Protein AF-A0A8J4FVH3-F1 (afdb_monomer_lite)

Sequence (229 aa):
MDFQQPTPGQIFADDVRNMVLDYCVDGVNAFLGCVGPALRRALTHAGASLEDERLLVEGSQRLYDKLVAKASSSLQLFEQLCNTMVFQAPAPSCIPKMEPVSLPEGRSDSFGSDFQSEEQLIAQIASMRNEISKVDQRCMSLHKELQHVDKVMATCGDTSSVRATAAIATSNKDAILAIAEAAEKLHVIMEKASRLRSSTQQDFESKVGTVKEAFRTVSNVSKAFEQIM

pLDDT: mean 80.53, std 12.99, range [42.72, 96.19]

Secondary structure (DSSP, 8-state):
----PPPHHHHHHHHHHHHHHHHHHHHHHHHHHHHHHHHHHHHHHTT--HHHHHHHHHHHHHHHHHHHHHHHHHHHHHHHHIIIIISPPP-TTSS---------SS------S----HHHHHHHHHHHHHHHHHHHHHHHHHHHHHHHHHHHHHHHH-THHHHHHHHHHHHHHHHHHHHHHHHHHHHHHHHHHHHHHHHHHHHHHHHHHHHHHHHHHHHHHHHHHHTT-

Structure (mmCIF, N/CA/C/O backbone):
data_AF-A0A8J4FVH3-F1
#
_entry.id   AF-A0A8J4FVH3-F1
#
loop_
_atom_site.group_PDB
_atom_site.id
_atom_site.type_symbol
_atom_site.label_atom_id
_atom_site.label_alt_id
_atom_site.label_comp_id
_atom_site.label_asym_id
_atom_site.label_entity_id
_atom_site.label_seq_id
_atom_site.pdbx_PDB_ins_code
_atom_site.Cartn_x
_atom_site.Cartn_y
_atom_site.Cartn_z
_atom_site.occupancy
_atom_site.B_iso_or_equiv
_atom_site.auth_seq_id
_atom_site.auth_comp_id
_atom_site.auth_asym_id
_atom_site.auth_atom_id
_atom_site.pdbx_PDB_model_num
ATOM 1 N N . MET A 1 1 ? -20.344 21.003 15.127 1.00 42.72 1 MET A N 1
ATOM 2 C CA . MET A 1 1 ? -20.270 19.682 14.476 1.00 42.72 1 MET A CA 1
ATOM 3 C C . MET A 1 1 ? -20.016 18.700 15.595 1.00 42.72 1 MET A C 1
ATOM 5 O O . MET A 1 1 ? -18.936 18.748 16.169 1.00 42.72 1 MET A O 1
ATOM 9 N N . ASP A 1 2 ? -21.029 17.935 15.990 1.00 43.59 2 ASP A N 1
ATOM 10 C CA . ASP A 1 2 ? -20.881 16.955 17.064 1.00 43.59 2 ASP A CA 1
ATOM 11 C C . ASP A 1 2 ? -20.102 15.755 16.526 1.00 43.59 2 ASP A C 1
ATOM 13 O O . ASP A 1 2 ? -20.537 15.086 15.589 1.00 43.59 2 ASP A O 1
ATOM 17 N N . PHE A 1 3 ? -18.912 15.520 17.078 1.00 52.34 3 PHE A N 1
ATOM 18 C CA . PHE A 1 3 ? -18.136 14.318 16.796 1.00 52.34 3 PHE A CA 1
ATOM 19 C C . PHE A 1 3 ? -18.790 13.155 17.538 1.00 52.34 3 PHE A C 1
ATOM 21 O O . PHE A 1 3 ? -18.550 12.939 18.725 1.00 52.34 3 PHE A O 1
ATOM 28 N N . GLN A 1 4 ? -19.655 12.427 16.840 1.00 66.38 4 GLN A N 1
ATOM 29 C CA . GLN A 1 4 ? -20.219 11.192 17.355 1.00 66.38 4 GLN A CA 1
ATOM 30 C C . GLN A 1 4 ? -19.090 10.159 17.444 1.00 66.38 4 GLN A C 1
ATOM 32 O O . GLN A 1 4 ? -18.489 9.804 16.430 1.00 66.38 4 GLN A O 1
ATOM 37 N N . GLN A 1 5 ? -18.749 9.736 18.665 1.00 77.38 5 GLN A N 1
ATOM 38 C CA . GLN A 1 5 ? -17.725 8.712 18.859 1.00 77.38 5 GLN A CA 1
ATOM 39 C C . GLN A 1 5 ? -18.172 7.404 18.188 1.00 77.38 5 GLN A C 1
ATOM 41 O O . GLN A 1 5 ? -19.337 7.019 18.340 1.00 77.38 5 GLN A O 1
ATOM 46 N N . PRO A 1 6 ? -17.275 6.727 17.449 1.00 81.62 6 PRO A N 1
ATOM 47 C CA . PRO A 1 6 ? -17.598 5.462 16.807 1.00 81.62 6 PRO A CA 1
ATOM 48 C C . PRO A 1 6 ? -17.954 4.416 17.866 1.00 81.62 6 PRO A C 1
ATOM 50 O O . PRO A 1 6 ? -17.352 4.359 18.941 1.00 81.62 6 PRO A O 1
ATOM 53 N N . THR A 1 7 ? -18.958 3.593 17.573 1.00 86.25 7 THR A N 1
ATOM 54 C CA . THR A 1 7 ? -19.356 2.516 18.490 1.00 86.25 7 THR A CA 1
ATOM 55 C C . THR A 1 7 ? -18.302 1.399 18.497 1.00 86.25 7 THR A C 1
ATOM 57 O O . THR A 1 7 ? -17.603 1.224 17.498 1.00 86.25 7 THR A O 1
ATOM 60 N N . PRO A 1 8 ? -18.189 0.588 19.568 1.00 86.94 8 PRO A N 1
ATOM 61 C CA . PRO A 1 8 ? -17.257 -0.543 19.587 1.00 86.94 8 PRO A CA 1
ATOM 62 C C . PRO A 1 8 ? -17.454 -1.517 18.415 1.00 86.94 8 PRO A C 1
ATOM 64 O O . PRO A 1 8 ? -16.478 -2.012 17.856 1.00 86.94 8 PRO A O 1
ATOM 67 N N . GLY A 1 9 ? -18.709 -1.746 18.006 1.00 89.12 9 GLY A N 1
ATOM 68 C CA . GLY A 1 9 ? -19.030 -2.578 16.845 1.00 89.12 9 GLY A CA 1
ATOM 69 C C . GLY A 1 9 ? -18.529 -1.987 15.529 1.00 89.12 9 GLY A C 1
ATOM 70 O O . GLY A 1 9 ? -18.042 -2.732 14.682 1.00 89.12 9 GLY A O 1
ATOM 71 N N . GLN A 1 10 ? -18.568 -0.661 15.394 1.00 89.69 10 GLN A N 1
ATOM 72 C CA . GLN A 1 10 ? -18.055 0.045 14.225 1.00 89.69 10 GLN A CA 1
ATOM 73 C C . GLN A 1 10 ? -16.528 -0.034 14.147 1.00 89.69 10 GLN A C 1
ATOM 75 O O . GLN A 1 10 ? -16.005 -0.367 13.091 1.00 89.69 10 GLN A O 1
ATOM 80 N N . ILE A 1 11 ? -15.822 0.183 15.264 1.00 91.69 11 ILE A N 1
ATOM 81 C CA . ILE A 1 11 ? -14.353 0.065 15.318 1.00 91.69 11 ILE A CA 1
ATOM 82 C C . ILE A 1 11 ? -13.919 -1.347 14.902 1.00 91.69 11 ILE A C 1
ATOM 84 O O . ILE A 1 11 ? -13.084 -1.508 14.018 1.00 91.69 11 ILE A O 1
ATOM 88 N N . PHE A 1 12 ? -14.540 -2.377 15.481 1.00 93.62 12 PHE A N 1
ATOM 89 C CA . PHE A 1 12 ? -14.225 -3.764 15.143 1.00 93.62 12 PHE A CA 1
ATOM 90 C C . PHE A 1 12 ? -14.532 -4.103 13.676 1.00 93.62 12 PHE A C 1
ATOM 92 O O . PHE A 1 12 ? -13.739 -4.766 13.008 1.00 93.62 12 PHE A O 1
ATOM 99 N N . ALA A 1 13 ? -15.680 -3.658 13.159 1.00 94.19 13 ALA A N 1
ATOM 100 C CA . ALA A 1 13 ? -16.044 -3.892 11.768 1.00 94.19 13 ALA A CA 1
ATOM 101 C C . ALA A 1 1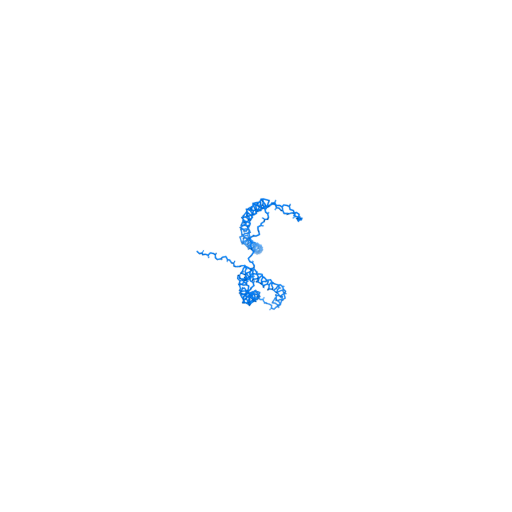3 ? -15.096 -3.178 10.792 1.00 94.19 13 ALA A C 1
ATOM 103 O O . ALA A 1 13 ? -14.738 -3.755 9.764 1.00 94.19 13 ALA A O 1
ATOM 104 N N . ASP A 1 14 ? -14.657 -1.963 11.128 1.00 93.31 14 ASP A N 1
ATOM 105 C CA . ASP A 1 14 ? -13.666 -1.213 10.362 1.00 93.31 14 ASP A CA 1
ATOM 106 C C . ASP A 1 14 ? -12.314 -1.945 10.329 1.00 93.31 14 ASP A C 1
ATOM 108 O O . ASP A 1 14 ? -11.736 -2.089 9.249 1.00 93.31 14 ASP A O 1
ATOM 112 N N . ASP A 1 15 ? -11.847 -2.480 11.463 1.00 95.06 15 ASP A N 1
ATOM 113 C CA . ASP A 1 15 ? -10.603 -3.259 11.543 1.00 95.06 15 ASP A CA 1
ATOM 114 C C . ASP A 1 15 ? -10.665 -4.522 10.672 1.00 95.06 15 ASP A C 1
ATOM 116 O O . ASP A 1 15 ? -9.764 -4.784 9.870 1.00 95.06 15 ASP A O 1
ATOM 120 N N . VAL A 1 16 ? -11.761 -5.285 10.769 1.00 95.75 16 VAL A N 1
ATOM 121 C CA . VAL A 1 16 ? -11.977 -6.482 9.940 1.00 95.75 16 VAL A CA 1
ATOM 122 C C . VAL A 1 16 ? -12.040 -6.111 8.461 1.00 95.75 16 VAL A C 1
ATOM 124 O O . VAL A 1 16 ? -11.435 -6.792 7.634 1.00 95.75 16 VAL A O 1
ATOM 127 N N . ARG A 1 17 ? -12.747 -5.031 8.110 1.00 94.69 17 ARG A N 1
ATOM 128 C CA . ARG A 1 17 ? -12.831 -4.552 6.727 1.00 94.69 17 ARG A CA 1
ATOM 129 C C . ARG A 1 17 ? -11.445 -4.223 6.186 1.00 94.69 17 ARG A C 1
ATOM 131 O O . ARG A 1 17 ? -11.108 -4.708 5.111 1.00 94.69 17 ARG A O 1
ATOM 138 N N . ASN A 1 18 ? -10.656 -3.438 6.916 1.00 94.25 18 ASN A N 1
ATOM 139 C CA . ASN A 1 18 ? -9.312 -3.043 6.493 1.00 94.25 18 ASN A CA 1
ATOM 140 C C . ASN A 1 18 ? -8.420 -4.275 6.291 1.00 94.25 18 ASN A C 1
ATOM 142 O O . ASN A 1 18 ? -7.848 -4.442 5.219 1.00 94.25 18 ASN A O 1
ATOM 146 N N . MET A 1 19 ? -8.425 -5.205 7.250 1.00 96.19 19 MET A N 1
ATOM 147 C CA . MET A 1 19 ? -7.667 -6.453 7.148 1.00 96.19 19 MET A CA 1
ATOM 148 C C . MET A 1 19 ? -8.077 -7.295 5.926 1.00 96.19 19 MET A C 1
ATOM 150 O O . MET A 1 19 ? -7.226 -7.845 5.231 1.00 96.19 19 MET A O 1
ATOM 154 N N . VAL A 1 20 ? -9.376 -7.406 5.629 1.00 96.19 20 VAL A N 1
ATOM 155 C CA . VAL A 1 20 ? -9.854 -8.148 4.447 1.00 96.19 20 VAL A CA 1
ATOM 156 C C . VAL A 1 20 ? -9.421 -7.472 3.146 1.00 96.19 20 VAL A C 1
ATOM 158 O O . VAL A 1 20 ? -9.075 -8.170 2.190 1.00 96.19 20 VAL A O 1
ATOM 161 N N . LEU A 1 21 ? -9.428 -6.139 3.089 1.00 94.31 21 LEU A N 1
ATOM 162 C CA . LEU A 1 21 ? -8.956 -5.401 1.917 1.00 94.31 21 LEU A CA 1
ATOM 163 C C . LEU A 1 21 ? -7.450 -5.591 1.703 1.00 94.31 21 LEU A C 1
ATOM 165 O O . LEU A 1 21 ? -7.044 -5.842 0.568 1.00 94.31 21 LEU A O 1
ATOM 169 N N . ASP A 1 22 ? -6.653 -5.587 2.771 1.00 95.31 22 ASP A N 1
ATOM 170 C CA . ASP A 1 22 ? -5.218 -5.882 2.699 1.00 95.31 22 ASP A CA 1
ATOM 171 C C . ASP A 1 22 ? -4.975 -7.296 2.147 1.00 95.31 22 ASP A C 1
ATOM 173 O O . ASP A 1 22 ? -4.220 -7.476 1.191 1.00 95.31 22 ASP A O 1
ATOM 177 N N . TYR A 1 23 ? -5.721 -8.297 2.629 1.00 95.62 23 TYR A N 1
ATOM 178 C CA . TYR A 1 23 ? -5.652 -9.653 2.074 1.00 95.62 23 TYR A CA 1
ATOM 179 C C . TYR A 1 23 ? -6.072 -9.735 0.598 1.00 95.62 23 TYR A C 1
ATOM 181 O O . TYR A 1 23 ? -5.556 -10.576 -0.143 1.00 95.62 23 TYR A O 1
ATOM 189 N N . CYS A 1 24 ? -6.994 -8.882 0.142 1.00 94.25 24 CYS A N 1
ATOM 190 C CA . CYS A 1 24 ? -7.351 -8.803 -1.276 1.00 94.25 24 CYS A CA 1
ATOM 191 C C . CYS A 1 24 ? -6.177 -8.279 -2.116 1.00 94.25 24 CYS A C 1
ATOM 193 O O . CYS A 1 24 ? -5.901 -8.838 -3.181 1.00 94.25 24 CYS A O 1
ATOM 195 N N . VAL A 1 25 ? -5.477 -7.245 -1.637 1.00 94.44 25 VAL A N 1
ATOM 196 C CA . VAL A 1 25 ? -4.262 -6.716 -2.280 1.00 94.44 25 VAL A CA 1
ATOM 197 C C . VAL A 1 25 ? -3.181 -7.796 -2.337 1.00 94.44 25 VAL A C 1
ATOM 199 O O . VAL A 1 25 ? -2.664 -8.097 -3.415 1.00 94.44 25 VAL A O 1
ATOM 202 N N . ASP A 1 26 ? -2.889 -8.434 -1.205 1.00 94.69 26 ASP A N 1
ATOM 203 C CA . ASP A 1 26 ? -1.867 -9.477 -1.103 1.00 94.69 26 ASP A CA 1
ATOM 204 C C . ASP A 1 26 ? -2.171 -10.672 -2.007 1.00 94.69 26 ASP A C 1
ATOM 206 O O . ASP A 1 26 ? -1.284 -11.174 -2.699 1.00 94.69 26 ASP A O 1
ATOM 210 N N . GLY A 1 27 ? -3.434 -11.100 -2.068 1.00 94.75 27 GLY A N 1
ATOM 211 C CA . GLY A 1 27 ? -3.869 -12.187 -2.940 1.00 94.75 27 GLY A CA 1
ATOM 212 C C . GLY A 1 27 ? -3.662 -11.877 -4.425 1.00 94.75 27 GLY A C 1
ATOM 213 O O . GLY A 1 27 ? -3.163 -12.724 -5.170 1.00 94.75 27 GLY A O 1
ATOM 214 N N . VAL A 1 28 ? -3.995 -10.658 -4.864 1.00 93.94 28 VAL A N 1
ATOM 215 C CA . VAL A 1 28 ? -3.779 -10.219 -6.255 1.00 93.94 28 VAL A CA 1
ATOM 216 C C . VAL A 1 28 ? -2.286 -10.102 -6.568 1.00 93.94 28 VAL A C 1
ATOM 218 O O . VAL A 1 28 ? -1.843 -10.566 -7.623 1.00 93.94 28 VAL A O 1
ATOM 221 N N . ASN A 1 29 ? -1.493 -9.560 -5.643 1.00 92.69 29 ASN A N 1
ATOM 222 C CA . ASN A 1 29 ? -0.041 -9.465 -5.784 1.00 92.69 29 ASN A CA 1
ATOM 223 C C . ASN A 1 29 ? 0.619 -10.846 -5.859 1.00 92.69 29 ASN A C 1
ATOM 225 O O . ASN A 1 29 ? 1.462 -11.077 -6.725 1.00 92.69 29 ASN A O 1
ATOM 229 N N . ALA A 1 30 ? 0.210 -11.787 -5.007 1.00 93.69 30 ALA A N 1
ATOM 230 C CA . ALA A 1 30 ? 0.697 -13.163 -5.031 1.00 93.69 30 ALA A CA 1
ATOM 231 C C . ALA A 1 30 ? 0.325 -13.863 -6.345 1.00 93.69 30 ALA A C 1
ATOM 233 O O . ALA A 1 30 ? 1.179 -14.481 -6.984 1.00 93.69 30 ALA A O 1
ATOM 234 N N . PHE A 1 31 ? -0.922 -13.704 -6.802 1.00 91.44 31 PHE A N 1
ATOM 235 C CA . PHE A 1 31 ? -1.373 -14.225 -8.091 1.00 91.44 31 PHE A CA 1
ATOM 236 C C . PHE A 1 31 ? -0.513 -13.697 -9.249 1.00 91.44 31 PHE A C 1
ATOM 238 O O . PHE A 1 31 ? -0.022 -14.480 -10.067 1.00 91.44 31 PHE A O 1
ATOM 245 N N . LEU A 1 32 ? -0.267 -12.386 -9.294 1.00 90.19 32 LEU A N 1
ATOM 246 C CA . LEU A 1 32 ? 0.622 -11.776 -10.282 1.00 90.19 32 LEU A CA 1
ATOM 247 C C . LEU A 1 32 ? 2.075 -12.232 -10.140 1.00 90.19 32 LEU A C 1
ATOM 249 O O . LEU A 1 32 ? 2.749 -12.421 -11.152 1.00 90.19 32 LEU A O 1
ATOM 253 N N . GLY A 1 33 ? 2.561 -12.435 -8.918 1.00 89.12 33 GLY A N 1
ATOM 254 C CA . GLY A 1 33 ? 3.893 -12.973 -8.655 1.00 89.12 33 GLY A CA 1
ATOM 255 C C . GLY A 1 33 ? 4.076 -14.372 -9.246 1.00 89.12 33 GLY A C 1
ATOM 256 O O . GLY A 1 33 ? 5.123 -14.666 -9.821 1.00 89.12 33 GLY A O 1
ATOM 257 N N . CYS A 1 34 ? 3.040 -15.212 -9.182 1.00 91.12 34 CYS A N 1
ATOM 258 C CA . CYS A 1 34 ? 3.063 -16.563 -9.740 1.00 91.12 34 CYS A CA 1
ATOM 259 C C . CYS A 1 34 ? 2.867 -16.588 -11.264 1.00 91.12 34 CYS A C 1
ATOM 261 O O . CYS A 1 34 ? 3.605 -17.267 -11.978 1.00 91.12 34 CYS A O 1
ATOM 263 N N . VAL A 1 35 ? 1.864 -15.869 -11.775 1.00 88.12 35 VAL A N 1
ATOM 264 C CA . VAL A 1 35 ? 1.445 -15.958 -13.185 1.00 88.12 35 VAL A CA 1
ATOM 265 C C . VAL A 1 35 ? 2.205 -14.976 -14.073 1.00 88.12 35 VAL A C 1
ATOM 267 O O . VAL A 1 35 ? 2.533 -15.294 -15.217 1.00 88.12 35 VAL A O 1
ATOM 270 N N . GLY A 1 36 ? 2.546 -13.799 -13.550 1.00 85.75 36 GLY A N 1
ATOM 271 C CA . GLY A 1 36 ? 3.189 -12.711 -14.285 1.00 85.75 36 GLY A CA 1
ATOM 272 C C . GLY A 1 36 ? 4.477 -13.110 -15.011 1.00 85.75 36 GLY A C 1
ATOM 273 O O . GLY A 1 36 ? 4.610 -12.761 -16.182 1.00 85.75 36 GLY A O 1
ATOM 274 N N . PRO A 1 37 ? 5.414 -13.865 -14.403 1.00 88.06 37 PRO A N 1
ATOM 275 C CA . PRO A 1 37 ? 6.630 -14.309 -15.091 1.00 88.06 37 PRO A CA 1
ATOM 276 C C . PRO A 1 37 ? 6.371 -15.305 -16.229 1.00 88.06 37 PRO A C 1
ATOM 278 O O . PRO A 1 37 ? 7.104 -15.329 -17.219 1.00 88.06 37 PRO A O 1
ATOM 281 N N . ALA A 1 38 ? 5.354 -16.162 -16.099 1.00 86.19 38 ALA A N 1
ATOM 282 C CA . ALA A 1 38 ? 4.961 -17.082 -17.164 1.00 86.19 38 ALA A CA 1
ATOM 283 C C . ALA A 1 38 ? 4.288 -16.324 -18.316 1.00 86.19 38 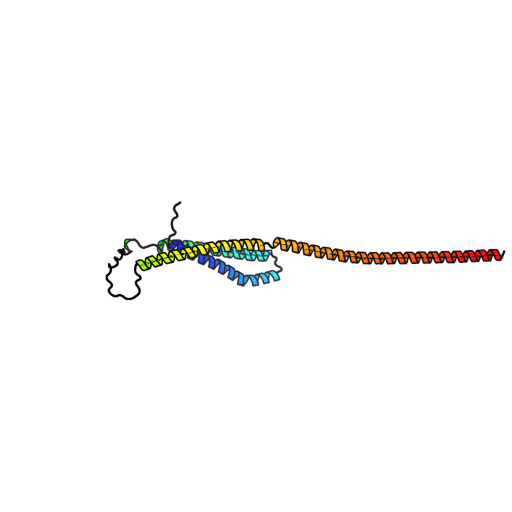ALA A C 1
ATOM 285 O O . ALA A 1 38 ? 4.646 -16.535 -19.475 1.00 86.19 38 ALA A O 1
ATOM 286 N N . LEU A 1 39 ? 3.388 -15.390 -17.991 1.00 82.75 39 LEU A N 1
ATOM 287 C CA . LEU A 1 39 ? 2.704 -14.567 -18.984 1.00 82.75 39 LEU A CA 1
ATOM 288 C C . LEU A 1 39 ? 3.682 -13.657 -19.733 1.00 82.75 39 LEU A C 1
ATOM 290 O O . LEU A 1 39 ? 3.657 -13.625 -20.956 1.00 82.75 39 LEU A O 1
ATOM 294 N N . ARG A 1 40 ? 4.601 -12.988 -19.022 1.00 83.50 40 ARG A N 1
ATOM 295 C CA . ARG A 1 40 ? 5.637 -12.148 -19.643 1.00 83.50 40 ARG A CA 1
ATOM 296 C C . ARG A 1 40 ? 6.512 -12.939 -20.605 1.00 83.50 40 ARG A C 1
ATOM 298 O O . ARG A 1 40 ? 6.707 -12.498 -21.727 1.00 83.50 40 ARG A O 1
ATOM 305 N N . ARG A 1 41 ? 6.960 -14.144 -20.227 1.00 83.81 41 ARG A N 1
ATOM 306 C CA . ARG A 1 41 ? 7.716 -15.016 -21.145 1.00 83.81 41 ARG A CA 1
ATOM 307 C C . ARG A 1 41 ? 6.913 -15.376 -22.394 1.00 83.81 41 ARG A C 1
ATOM 309 O O . ARG A 1 41 ? 7.450 -15.295 -23.493 1.00 83.81 41 ARG A O 1
ATOM 316 N N . ALA A 1 42 ? 5.642 -15.746 -22.240 1.00 82.75 42 ALA A N 1
ATOM 317 C CA . ALA A 1 42 ? 4.774 -16.057 -23.374 1.00 82.75 42 ALA A CA 1
ATOM 318 C C . ALA A 1 42 ? 4.586 -14.846 -24.305 1.00 82.75 42 ALA A C 1
ATOM 320 O O . ALA A 1 42 ? 4.682 -14.989 -25.521 1.00 82.75 42 ALA A O 1
ATOM 321 N N . LEU A 1 43 ? 4.398 -13.655 -23.733 1.00 81.56 43 LEU A N 1
ATOM 322 C CA . LEU A 1 43 ? 4.282 -12.396 -24.465 1.00 81.56 43 LEU A CA 1
ATOM 323 C C . LEU A 1 43 ? 5.577 -12.066 -25.222 1.00 81.56 43 LEU A C 1
ATOM 325 O O . LEU A 1 43 ? 5.536 -11.822 -26.425 1.00 81.56 43 LEU A O 1
ATOM 329 N N . THR A 1 44 ? 6.745 -12.157 -24.578 1.00 80.19 44 THR A N 1
ATOM 330 C CA . THR A 1 44 ? 8.036 -11.931 -25.250 1.00 80.19 44 THR A CA 1
ATOM 331 C C . THR A 1 44 ? 8.257 -12.911 -26.408 1.00 80.19 44 THR A C 1
ATOM 333 O O . THR A 1 44 ? 8.713 -12.505 -27.474 1.00 80.19 44 THR A O 1
ATOM 336 N N . HIS A 1 45 ? 7.891 -14.188 -26.244 1.00 80.00 45 HIS A N 1
ATOM 337 C CA . HIS A 1 45 ? 7.976 -15.185 -27.320 1.00 80.00 45 HIS A CA 1
ATOM 338 C C . HIS A 1 45 ? 6.993 -14.934 -28.472 1.00 80.00 45 HIS A C 1
ATOM 340 O O . HIS A 1 45 ? 7.278 -15.324 -29.601 1.00 80.00 45 HIS A O 1
ATOM 346 N N . ALA A 1 46 ? 5.870 -14.268 -28.207 1.00 79.00 46 ALA A N 1
ATOM 347 C CA . ALA A 1 46 ? 4.893 -13.870 -29.215 1.00 79.00 46 ALA A CA 1
ATOM 348 C C . ALA A 1 46 ? 5.245 -12.546 -29.927 1.00 79.00 46 ALA A C 1
ATOM 350 O O . ALA A 1 46 ? 4.498 -12.116 -30.803 1.00 79.00 46 ALA A O 1
ATOM 351 N N . GLY A 1 47 ? 6.362 -11.896 -29.571 1.00 76.12 47 GLY A N 1
ATOM 352 C CA . GLY A 1 47 ? 6.730 -10.581 -30.109 1.00 76.12 47 GLY A CA 1
ATOM 353 C C . GLY A 1 47 ? 5.870 -9.433 -29.568 1.00 76.12 47 GLY A C 1
ATOM 354 O O . GLY A 1 47 ? 5.733 -8.409 -30.234 1.00 76.12 47 GLY A O 1
ATOM 355 N N . ALA A 1 48 ? 5.276 -9.617 -28.387 1.00 70.38 48 ALA A N 1
ATOM 356 C CA . ALA A 1 48 ? 4.423 -8.639 -27.721 1.00 70.38 48 ALA A CA 1
ATOM 357 C C . ALA A 1 48 ? 5.169 -7.333 -27.400 1.00 70.38 48 ALA A C 1
ATOM 359 O O . ALA A 1 48 ? 6.368 -7.332 -27.105 1.00 70.38 48 ALA A O 1
ATOM 360 N N . SER A 1 49 ? 4.442 -6.218 -27.442 1.00 70.25 49 SER A N 1
ATOM 361 C CA . SER A 1 49 ? 4.983 -4.877 -27.203 1.00 70.25 49 SER A CA 1
ATOM 362 C C . SER A 1 49 ? 4.870 -4.467 -25.728 1.00 70.25 49 SER A C 1
ATOM 364 O O . SER A 1 49 ? 4.200 -5.123 -24.934 1.00 70.25 49 SER A O 1
ATOM 366 N N . LEU A 1 50 ? 5.467 -3.327 -25.359 1.00 69.06 50 LEU A N 1
ATOM 367 C CA . LEU A 1 50 ? 5.297 -2.703 -24.035 1.00 69.06 50 LEU A CA 1
ATOM 368 C C . LEU A 1 50 ? 3.821 -2.468 -23.650 1.00 69.06 50 LEU A C 1
ATOM 370 O O . LEU A 1 50 ? 3.501 -2.439 -22.463 1.00 69.06 50 LEU A O 1
ATOM 374 N N . GLU A 1 51 ? 2.913 -2.330 -24.623 1.00 71.25 51 GLU A N 1
ATOM 375 C CA . GLU A 1 51 ? 1.473 -2.188 -24.360 1.00 71.25 51 GLU A CA 1
ATOM 376 C C . GLU A 1 51 ? 0.854 -3.471 -23.775 1.00 71.25 51 GLU A C 1
ATOM 378 O O . GLU A 1 51 ? -0.055 -3.394 -22.950 1.00 71.25 51 GLU A O 1
ATOM 383 N N . ASP A 1 52 ? 1.401 -4.650 -24.083 1.00 72.00 52 ASP A N 1
ATOM 384 C CA . ASP A 1 52 ? 0.894 -5.924 -23.563 1.00 72.00 52 ASP A CA 1
ATOM 385 C C . ASP A 1 52 ? 1.252 -6.138 -22.080 1.00 72.00 52 ASP A C 1
ATOM 387 O O . ASP A 1 52 ? 0.504 -6.774 -21.333 1.00 72.00 52 ASP A O 1
ATOM 391 N N . GLU A 1 53 ? 2.351 -5.542 -21.601 1.00 72.81 53 GLU A N 1
ATOM 392 C CA . GLU A 1 53 ? 2.663 -5.502 -20.165 1.00 72.81 53 GLU A CA 1
ATOM 393 C C . GLU A 1 53 ? 1.730 -4.552 -19.399 1.00 72.81 53 GLU A C 1
ATOM 395 O O . GLU A 1 53 ? 1.355 -4.844 -18.260 1.00 72.81 53 GLU A O 1
ATOM 400 N N . ARG A 1 54 ? 1.292 -3.446 -20.018 1.00 80.81 54 ARG A N 1
ATOM 401 C CA . ARG A 1 54 ? 0.311 -2.529 -19.407 1.00 80.81 54 ARG A CA 1
ATOM 402 C C . ARG A 1 54 ? -1.043 -3.208 -19.223 1.00 80.81 54 ARG A C 1
ATOM 404 O O . ARG A 1 54 ? -1.666 -3.028 -18.178 1.00 80.81 54 ARG A O 1
ATOM 411 N N . LEU A 1 55 ? -1.455 -4.048 -20.175 1.00 83.25 55 LEU A N 1
ATOM 412 C CA . LEU A 1 55 ? -2.682 -4.844 -20.071 1.00 83.25 55 LEU A CA 1
ATOM 413 C C . LEU A 1 55 ? -2.650 -5.833 -18.896 1.00 83.25 55 LEU A C 1
ATOM 415 O O . LEU A 1 55 ? -3.691 -6.092 -18.293 1.00 83.25 55 LEU A O 1
ATOM 419 N N . LEU A 1 56 ? -1.475 -6.357 -18.524 1.00 82.81 56 LEU A N 1
ATOM 420 C CA . LEU A 1 56 ? -1.324 -7.207 -17.337 1.00 82.81 56 LEU A CA 1
ATOM 421 C C . LEU A 1 56 ? -1.630 -6.423 -16.052 1.00 82.81 56 LEU A C 1
ATOM 423 O O . LEU A 1 56 ? -2.377 -6.895 -15.192 1.00 82.81 56 LEU A O 1
ATOM 427 N N . VAL A 1 57 ? -1.068 -5.218 -15.941 1.00 84.81 57 VAL A N 1
ATOM 428 C CA . VAL A 1 57 ? -1.281 -4.325 -14.795 1.00 84.81 57 VAL A CA 1
ATOM 429 C C . VAL A 1 57 ? -2.747 -3.900 -14.729 1.00 84.81 57 VAL A C 1
ATOM 431 O O . VAL A 1 57 ? -3.387 -4.043 -13.689 1.00 84.81 57 VAL A O 1
ATOM 434 N N . GLU A 1 58 ? -3.330 -3.477 -15.847 1.00 89.19 58 GLU A N 1
ATOM 435 C CA . GLU A 1 58 ? -4.743 -3.103 -15.900 1.00 89.19 58 GLU A CA 1
ATOM 436 C C . GLU A 1 58 ? -5.666 -4.290 -15.576 1.00 89.19 58 GLU A C 1
ATOM 438 O O . GLU A 1 58 ? -6.643 -4.151 -14.840 1.00 89.19 58 GLU A O 1
ATOM 443 N N . GLY A 1 59 ? -5.330 -5.487 -16.064 1.00 90.06 59 GLY A N 1
ATOM 444 C CA . GLY A 1 59 ? -6.036 -6.724 -15.743 1.00 90.06 59 GLY A CA 1
ATOM 445 C C . GLY A 1 59 ? -6.023 -7.036 -14.247 1.00 90.06 59 GLY A C 1
ATOM 446 O O . GLY A 1 59 ? -7.067 -7.378 -13.688 1.00 90.06 59 GLY A O 1
ATOM 447 N N . SER A 1 60 ? -4.876 -6.867 -13.580 1.00 89.81 60 SER A N 1
ATOM 448 C CA . SER A 1 60 ? -4.784 -7.042 -12.126 1.00 89.81 60 SER A CA 1
ATOM 449 C C . SER A 1 60 ? -5.571 -6.006 -11.340 1.00 89.81 60 SER A C 1
ATOM 451 O O . SER A 1 60 ? -6.251 -6.376 -10.385 1.00 89.81 60 SER A O 1
ATOM 453 N N . GLN A 1 61 ? -5.564 -4.746 -11.779 1.00 92.69 61 GLN A N 1
ATOM 454 C CA . GLN A 1 61 ? -6.361 -3.704 -11.143 1.00 92.69 61 GLN A CA 1
ATOM 455 C C . GLN A 1 61 ? -7.853 -4.030 -11.251 1.00 92.69 61 GLN A C 1
ATOM 457 O O . GLN A 1 61 ? -8.563 -4.025 -10.253 1.00 92.69 61 GLN A O 1
ATOM 462 N N . ARG A 1 62 ? -8.325 -4.440 -12.436 1.00 94.81 62 ARG A N 1
ATOM 463 C CA . ARG A 1 62 ? -9.723 -4.859 -12.632 1.00 94.81 62 ARG A CA 1
ATOM 464 C C . ARG A 1 62 ? -10.096 -6.082 -11.792 1.00 94.81 62 ARG A C 1
ATOM 466 O O . ARG A 1 62 ? -11.244 -6.196 -11.360 1.00 94.81 62 ARG A O 1
ATOM 473 N N . LEU A 1 63 ? -9.167 -7.020 -11.595 1.00 93.50 63 LEU A N 1
ATOM 474 C CA . LEU A 1 63 ? -9.375 -8.172 -10.716 1.00 93.50 63 LEU A CA 1
ATOM 475 C C . LEU A 1 63 ? -9.528 -7.722 -9.260 1.00 93.50 63 LEU A C 1
ATOM 477 O O . LEU A 1 63 ? -10.477 -8.144 -8.600 1.00 93.50 63 LEU A O 1
ATOM 481 N N . TYR A 1 64 ? -8.633 -6.849 -8.795 1.00 95.19 64 TYR A N 1
ATOM 482 C CA . TYR A 1 64 ? -8.694 -6.251 -7.467 1.00 95.19 64 TYR A CA 1
ATOM 483 C C . TYR A 1 64 ? -10.008 -5.494 -7.250 1.00 95.19 64 TYR A C 1
ATOM 485 O O . TYR A 1 64 ? -10.737 -5.810 -6.315 1.00 95.19 64 TYR A O 1
ATOM 493 N N . ASP A 1 65 ? -10.379 -4.589 -8.158 1.00 95.00 65 ASP A N 1
ATOM 494 C CA . ASP A 1 65 ? -11.599 -3.782 -8.044 1.00 95.00 65 ASP A CA 1
ATOM 495 C C . ASP A 1 65 ? -12.853 -4.663 -7.945 1.00 95.00 65 ASP A C 1
ATOM 497 O O . ASP A 1 65 ? -13.747 -4.409 -7.137 1.00 95.00 65 ASP A O 1
ATOM 501 N N . LYS A 1 66 ? -12.917 -5.746 -8.733 1.00 94.69 66 LYS A N 1
ATOM 502 C CA . LYS A 1 66 ? -14.022 -6.715 -8.663 1.00 94.69 66 LYS A CA 1
ATOM 503 C C . LYS A 1 66 ? -14.047 -7.482 -7.346 1.00 94.69 66 LYS A C 1
ATOM 505 O O . LYS A 1 66 ? -15.131 -7.739 -6.818 1.00 94.69 66 LYS A O 1
ATOM 510 N N . LEU A 1 67 ? -12.881 -7.884 -6.845 1.00 94.19 67 LEU A N 1
ATOM 511 C CA . LEU A 1 67 ? -12.762 -8.605 -5.582 1.00 94.19 67 LEU A CA 1
ATOM 512 C C . LEU A 1 67 ? -13.196 -7.715 -4.414 1.00 94.19 67 LEU A C 1
ATOM 514 O O . LEU A 1 67 ? -14.038 -8.129 -3.619 1.00 94.19 67 LEU A O 1
ATOM 518 N N . VAL A 1 68 ? -12.700 -6.477 -4.381 1.00 95.00 68 VAL A N 1
ATOM 519 C CA . VAL A 1 68 ? -13.071 -5.464 -3.392 1.00 95.00 68 VAL A CA 1
ATOM 520 C C . VAL A 1 68 ? -14.556 -5.165 -3.461 1.00 95.00 68 VAL A C 1
ATOM 522 O O . VAL A 1 68 ? -15.223 -5.287 -2.445 1.00 95.00 68 VAL A O 1
ATOM 525 N N . ALA A 1 69 ? -15.114 -4.872 -4.639 1.00 93.75 69 ALA A N 1
ATOM 526 C CA . ALA A 1 69 ? -16.540 -4.575 -4.770 1.00 93.75 69 ALA A CA 1
ATOM 527 C C . ALA A 1 69 ? -17.420 -5.697 -4.193 1.00 93.75 69 ALA A C 1
ATOM 529 O O . ALA A 1 69 ? -18.396 -5.431 -3.491 1.00 93.75 69 ALA A O 1
ATOM 530 N N . LYS A 1 70 ? -17.045 -6.959 -4.439 1.00 93.12 70 LYS A N 1
ATOM 531 C CA . LYS A 1 70 ? -17.758 -8.118 -3.895 1.00 93.12 70 LYS A CA 1
ATOM 532 C C . LYS A 1 70 ? -17.580 -8.249 -2.380 1.00 93.12 70 LYS A C 1
ATOM 534 O O . LYS A 1 70 ? -18.561 -8.497 -1.681 1.00 93.12 70 LYS A O 1
ATOM 5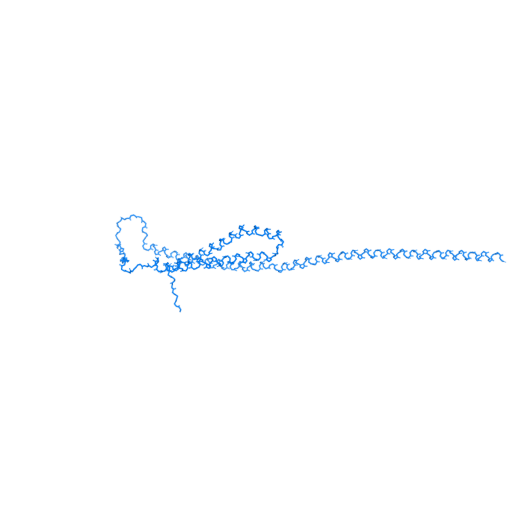39 N N . ALA A 1 71 ? -16.358 -8.084 -1.875 1.00 93.88 71 ALA A N 1
ATOM 540 C CA . ALA A 1 71 ? -16.068 -8.141 -0.446 1.00 93.88 71 ALA A CA 1
ATOM 541 C C . ALA A 1 71 ? -16.778 -7.012 0.318 1.00 93.88 71 ALA A C 1
ATOM 543 O O . ALA A 1 71 ? -17.390 -7.265 1.352 1.00 93.88 71 ALA A O 1
ATOM 544 N N . SER A 1 72 ? -16.779 -5.790 -0.220 1.00 91.88 72 SER A N 1
ATOM 545 C CA . SER A 1 72 ? -17.395 -4.609 0.386 1.00 91.88 72 SER A CA 1
ATOM 546 C C . SER A 1 72 ? -18.884 -4.798 0.659 1.00 91.88 72 SER A C 1
ATOM 548 O O . SER A 1 72 ? -19.337 -4.450 1.745 1.00 91.88 72 SER A O 1
ATOM 550 N N . SER A 1 73 ? -19.646 -5.398 -0.263 1.00 91.06 73 SER A N 1
ATOM 551 C CA . SER A 1 73 ? -21.073 -5.669 -0.024 1.00 91.06 73 SER A CA 1
ATOM 552 C C . SER A 1 73 ? -21.297 -6.610 1.165 1.00 91.06 73 SER A C 1
ATOM 554 O O . SER A 1 73 ? -22.195 -6.385 1.974 1.00 91.06 73 SER A O 1
ATOM 556 N N . SER A 1 74 ? -20.473 -7.652 1.306 1.00 93.88 74 SER A N 1
ATOM 557 C CA . SER A 1 74 ? -20.555 -8.578 2.442 1.00 93.88 74 SER A CA 1
ATOM 558 C C . SER A 1 74 ? -20.068 -7.947 3.747 1.00 93.88 74 SER A C 1
ATOM 560 O O . SER A 1 74 ? -20.672 -8.169 4.793 1.00 93.88 74 SER A O 1
ATOM 562 N N . LEU A 1 75 ? -19.014 -7.132 3.689 1.00 94.44 75 LEU A N 1
ATOM 563 C CA . LEU A 1 75 ? -18.460 -6.430 4.848 1.00 94.44 75 LEU A CA 1
ATOM 564 C C . LEU A 1 75 ? -19.420 -5.366 5.387 1.00 94.44 75 LEU A C 1
ATOM 566 O O . LEU A 1 75 ? -19.511 -5.189 6.596 1.00 94.44 75 LEU A O 1
ATOM 570 N N . GLN A 1 76 ? -20.203 -4.724 4.520 1.00 93.88 76 GLN A N 1
ATOM 571 C CA . GLN A 1 76 ? -21.245 -3.790 4.946 1.00 93.88 76 GLN A CA 1
ATOM 572 C C . GLN A 1 76 ? -22.368 -4.497 5.725 1.00 93.88 76 GLN A C 1
ATOM 574 O O . GLN A 1 76 ? -22.841 -3.989 6.740 1.00 93.88 76 GLN A O 1
ATOM 579 N N . LEU A 1 77 ? -22.783 -5.690 5.285 1.00 93.56 77 LEU A N 1
ATOM 580 C CA . LEU A 1 77 ? -23.751 -6.508 6.027 1.00 93.56 77 LEU A CA 1
ATOM 581 C C . LEU A 1 77 ? -23.171 -7.001 7.359 1.00 93.56 77 LEU A C 1
ATOM 583 O O . LEU A 1 77 ? -23.872 -7.034 8.369 1.00 93.56 77 LEU A O 1
ATOM 587 N N . PHE A 1 78 ? -21.887 -7.360 7.369 1.00 94.06 78 PHE A N 1
ATOM 588 C CA . PHE A 1 78 ? -21.171 -7.737 8.584 1.00 94.06 78 PHE A CA 1
ATOM 589 C C . PHE A 1 78 ? -21.130 -6.589 9.600 1.00 94.06 78 PHE A C 1
ATOM 591 O O . PHE A 1 78 ? -21.484 -6.793 10.757 1.00 94.06 78 PHE A O 1
ATOM 598 N N . GLU A 1 79 ? -20.798 -5.373 9.162 1.00 93.62 79 GLU A N 1
ATOM 599 C CA . GLU A 1 79 ? -20.816 -4.173 10.003 1.00 93.62 79 GLU A CA 1
ATOM 600 C C . GLU A 1 79 ? -22.201 -3.936 10.620 1.00 93.62 79 GLU A C 1
ATOM 602 O O . GLU A 1 79 ? -22.326 -3.719 11.828 1.00 93.62 79 GLU A O 1
ATOM 607 N N . GLN A 1 80 ? -23.265 -4.045 9.817 1.00 91.88 80 GLN A N 1
ATOM 608 C CA . GLN A 1 80 ? -24.634 -3.931 10.319 1.00 91.88 80 GLN A CA 1
ATOM 609 C C . GLN A 1 80 ? -24.935 -4.977 11.396 1.00 91.88 80 GLN A C 1
ATOM 611 O O . GLN A 1 80 ? -25.529 -4.645 12.422 1.00 91.88 80 GLN A O 1
ATOM 616 N N . LEU A 1 81 ? -24.507 -6.225 11.203 1.00 92.31 81 LEU A N 1
ATOM 617 C CA . LEU A 1 81 ? -24.715 -7.303 12.167 1.00 92.31 81 LEU A CA 1
ATOM 618 C C . LEU A 1 81 ? -23.930 -7.071 13.468 1.00 92.31 81 LEU A C 1
ATOM 620 O O . LEU A 1 81 ? -24.473 -7.262 14.559 1.00 92.31 81 LEU A O 1
ATOM 624 N N . CYS A 1 82 ? -22.692 -6.585 13.373 1.00 92.00 82 CYS A N 1
ATOM 625 C CA . CYS A 1 82 ? -21.900 -6.188 14.534 1.00 92.00 82 CYS A CA 1
ATOM 626 C C . CYS A 1 82 ? -22.612 -5.098 15.347 1.00 92.00 82 CYS A C 1
ATOM 628 O O . CYS A 1 82 ? -22.773 -5.239 16.561 1.00 92.00 82 CYS A O 1
ATOM 630 N N . ASN A 1 83 ? -23.102 -4.060 14.670 1.00 88.06 83 ASN A N 1
ATOM 631 C CA . ASN A 1 83 ? -23.726 -2.899 15.303 1.00 88.06 83 ASN A CA 1
ATOM 632 C C . ASN A 1 83 ? -25.126 -3.172 15.867 1.00 88.06 83 ASN A C 1
ATOM 634 O O . ASN A 1 83 ? -25.554 -2.491 16.798 1.00 88.06 83 ASN A O 1
ATOM 638 N N . THR A 1 84 ? -25.856 -4.136 15.304 1.00 87.06 84 THR A N 1
ATOM 639 C CA . THR A 1 84 ? -27.255 -4.394 15.681 1.00 87.06 84 THR A CA 1
ATOM 640 C C . THR A 1 84 ? -27.439 -5.605 16.581 1.00 87.06 84 THR A C 1
ATOM 642 O O . THR A 1 84 ? -28.418 -5.638 17.317 1.00 87.06 84 THR A O 1
ATOM 645 N N . MET A 1 85 ? -26.534 -6.589 16.547 1.00 85.06 85 MET A N 1
ATOM 646 C CA . MET A 1 85 ? -26.743 -7.856 17.259 1.00 85.06 85 MET A CA 1
ATOM 647 C C . MET A 1 85 ? -25.584 -8.280 18.156 1.00 85.06 85 MET A C 1
ATOM 649 O O . MET A 1 85 ? -25.831 -8.805 19.235 1.00 85.06 85 MET A O 1
ATOM 653 N N . VAL A 1 86 ? -24.331 -8.082 17.734 1.00 86.56 86 VAL A N 1
ATOM 654 C CA . VAL A 1 86 ? -23.170 -8.631 18.465 1.00 86.56 86 VAL A CA 1
ATOM 655 C C . VAL A 1 86 ? -22.733 -7.715 19.602 1.00 86.56 86 VAL A C 1
ATOM 657 O O . VAL A 1 86 ? -22.533 -8.171 20.723 1.00 86.56 86 VAL A O 1
ATOM 660 N N . PHE A 1 87 ? -22.594 -6.420 19.315 1.00 86.44 87 PHE A N 1
ATOM 661 C CA . PHE A 1 87 ? -22.120 -5.427 20.282 1.00 86.44 87 PHE A CA 1
ATOM 662 C C . PHE A 1 87 ? -23.259 -4.625 20.922 1.00 86.44 87 PHE A C 1
ATOM 664 O O . PHE A 1 87 ? -23.003 -3.672 21.658 1.00 86.44 87 PHE A O 1
ATOM 671 N N . GLN A 1 88 ? -24.517 -5.003 20.670 1.00 81.06 88 GLN A N 1
ATOM 672 C CA . GLN A 1 88 ? -25.637 -4.455 21.423 1.00 81.06 88 GLN A CA 1
ATOM 673 C C . GLN A 1 88 ? -25.748 -5.138 22.777 1.00 81.06 88 GLN A C 1
ATOM 675 O O . GLN A 1 88 ? -25.869 -6.358 22.882 1.00 81.06 88 GLN A O 1
ATOM 680 N N . ALA A 1 89 ? -25.759 -4.320 23.823 1.00 71.06 89 ALA A N 1
ATOM 681 C CA . ALA A 1 89 ? -26.117 -4.799 25.138 1.00 71.06 89 ALA A CA 1
ATOM 682 C C . ALA A 1 89 ? -27.594 -5.249 25.116 1.00 71.06 89 ALA A C 1
ATOM 684 O O . ALA A 1 89 ? -28.441 -4.515 24.593 1.00 71.06 89 ALA A O 1
ATOM 685 N N . PRO A 1 90 ? -27.929 -6.429 25.669 1.00 72.31 90 PRO A N 1
ATOM 686 C CA . PRO A 1 90 ? -29.321 -6.831 25.822 1.00 72.31 90 PRO A CA 1
ATOM 687 C C . PRO A 1 90 ? -30.070 -5.794 26.665 1.00 72.31 90 PRO A C 1
ATOM 689 O O . PRO A 1 90 ? -29.453 -5.038 27.420 1.00 72.31 90 PRO A O 1
ATOM 692 N N . ALA A 1 91 ? -31.401 -5.754 26.527 1.00 73.00 91 ALA A N 1
ATOM 693 C CA . ALA A 1 91 ? -32.253 -4.769 27.192 1.00 73.00 91 ALA A CA 1
ATOM 694 C C . ALA A 1 91 ? -31.819 -4.542 28.656 1.00 73.00 91 ALA A C 1
ATOM 696 O O . ALA A 1 91 ? -31.502 -5.514 29.345 1.00 73.00 91 ALA A O 1
ATOM 697 N N . PRO A 1 92 ? -31.814 -3.292 29.157 1.00 62.28 92 PRO A N 1
ATOM 698 C CA . PRO A 1 92 ? -31.197 -2.922 30.439 1.00 62.28 92 PRO A CA 1
ATOM 699 C C . PRO A 1 92 ? -31.739 -3.681 31.663 1.00 62.28 92 PRO A C 1
ATOM 701 O O . PRO A 1 92 ? -31.128 -3.651 32.725 1.00 62.28 92 PRO A O 1
ATOM 704 N N . SER A 1 93 ? -32.860 -4.393 31.523 1.00 60.03 93 SER A N 1
ATOM 705 C CA . SER A 1 93 ? -33.400 -5.340 32.502 1.00 60.03 93 SER A CA 1
ATOM 706 C C . SER A 1 93 ? -32.601 -6.645 32.652 1.00 60.03 93 SER A C 1
ATOM 708 O O . SER A 1 93 ? -32.838 -7.381 33.604 1.00 60.03 93 SER A O 1
ATOM 710 N N . CYS A 1 94 ? -31.694 -6.962 31.724 1.00 59.94 94 CYS A N 1
ATOM 711 C CA . CYS A 1 94 ? -30.928 -8.212 31.687 1.00 59.94 94 CYS A CA 1
ATOM 712 C C . CYS A 1 94 ? -29.473 -8.060 32.141 1.00 59.94 94 CYS A C 1
ATOM 714 O O . CYS A 1 94 ? -28.799 -9.070 32.325 1.00 59.94 94 CYS A O 1
ATOM 716 N N . ILE A 1 95 ? -28.984 -6.831 32.319 1.00 64.50 95 ILE A N 1
ATOM 717 C CA . ILE A 1 95 ? -27.641 -6.578 32.843 1.00 64.50 95 ILE A CA 1
ATOM 718 C C . ILE A 1 95 ? -27.792 -6.406 34.353 1.00 64.50 95 ILE A C 1
ATOM 720 O O . ILE A 1 95 ? -28.425 -5.435 34.780 1.00 64.50 95 ILE A O 1
ATOM 724 N N . PRO A 1 96 ? -27.262 -7.327 35.179 1.00 68.06 96 PRO A N 1
ATOM 725 C CA . PRO A 1 96 ? -27.248 -7.140 36.619 1.00 68.06 96 PRO A CA 1
ATOM 726 C C . PRO A 1 96 ? -26.590 -5.795 36.912 1.00 68.06 96 PRO A C 1
ATOM 728 O O . PRO A 1 96 ? -25.448 -5.562 36.510 1.00 68.06 96 PRO A O 1
ATOM 731 N N . LYS A 1 97 ? -27.317 -4.888 37.569 1.00 62.84 97 LYS A N 1
ATOM 732 C CA . LYS A 1 97 ? -26.725 -3.646 38.058 1.00 62.84 97 LYS A CA 1
ATOM 733 C C . LYS A 1 97 ? -25.665 -4.047 39.072 1.00 62.84 97 LYS A C 1
ATOM 735 O O . LYS A 1 97 ? -26.002 -4.447 40.181 1.00 62.84 97 LYS A O 1
ATOM 740 N N . MET A 1 98 ? -24.400 -3.992 38.670 1.00 62.72 98 MET A N 1
ATOM 741 C CA . MET A 1 98 ? -23.312 -4.047 39.628 1.00 62.72 98 MET A CA 1
ATOM 742 C C . MET A 1 98 ? -23.411 -2.770 40.451 1.00 62.72 98 MET A C 1
ATOM 744 O O . MET A 1 98 ? -23.159 -1.676 39.945 1.00 62.72 98 MET A O 1
ATOM 748 N N . GLU A 1 99 ? -23.854 -2.903 41.700 1.00 64.62 99 GLU A N 1
ATOM 749 C CA . GLU A 1 99 ? -23.609 -1.854 42.677 1.00 64.62 99 GLU A CA 1
ATOM 750 C C . GLU A 1 99 ? -22.096 -1.614 42.730 1.00 64.62 99 GLU A C 1
ATOM 752 O O . GLU A 1 99 ? -21.327 -2.576 42.603 1.00 64.62 99 GLU A O 1
ATOM 757 N N . PRO A 1 100 ? -21.649 -0.354 42.868 1.00 61.19 100 PRO A N 1
ATOM 758 C CA . PRO A 1 100 ? -20.246 -0.071 43.110 1.00 61.19 100 PRO A CA 1
ATOM 759 C C . PRO A 1 100 ? -19.794 -0.953 44.269 1.00 61.19 100 PRO A C 1
ATOM 761 O O . PRO A 1 100 ? -20.349 -0.862 45.367 1.00 61.19 100 PRO A O 1
ATOM 764 N N . VAL A 1 101 ? -18.842 -1.851 44.007 1.00 63.38 101 VAL A N 1
ATOM 765 C CA . VAL A 1 101 ? -18.272 -2.699 45.050 1.00 63.38 101 VAL A CA 1
ATOM 766 C C . VAL A 1 101 ? -17.706 -1.749 46.093 1.00 63.38 101 VAL A C 1
ATOM 768 O O . VAL A 1 101 ? -16.725 -1.051 45.845 1.00 63.38 101 VAL A O 1
ATOM 771 N N . SER A 1 102 ? -18.384 -1.678 47.236 1.00 52.00 102 SER A N 1
ATOM 772 C CA . SER A 1 102 ? -17.899 -0.941 48.391 1.00 52.00 102 SER A CA 1
ATOM 773 C C . SER A 1 102 ? -16.678 -1.707 48.867 1.00 52.00 102 SER A C 1
ATOM 775 O O . SER A 1 102 ? -16.804 -2.790 49.440 1.00 52.00 102 SER A O 1
ATOM 777 N N . LEU A 1 103 ? -15.494 -1.208 48.515 1.00 53.31 103 LEU A N 1
ATOM 778 C CA . LEU A 1 103 ? -14.249 -1.787 48.988 1.00 53.31 103 LEU A CA 1
ATOM 779 C C . LEU A 1 103 ? -14.290 -1.761 50.522 1.00 53.31 103 LEU A C 1
ATOM 781 O O . LEU A 1 103 ? -14.645 -0.725 51.091 1.00 53.31 103 LEU A O 1
ATOM 785 N N . PRO A 1 104 ? -13.996 -2.881 51.205 1.00 55.16 104 PRO A N 1
ATOM 786 C CA . PRO A 1 104 ? -13.988 -2.900 52.656 1.00 55.16 104 PRO A CA 1
ATOM 787 C C . PRO A 1 104 ? -12.986 -1.856 53.146 1.00 55.16 104 PRO A C 1
ATOM 789 O O . PRO A 1 104 ? -11.810 -1.899 52.783 1.00 55.16 104 PRO A O 1
ATOM 792 N N . GLU A 1 105 ? -13.459 -0.918 53.965 1.00 52.69 105 GLU A N 1
ATOM 793 C CA . GLU A 1 105 ? -12.607 0.025 54.679 1.00 52.69 105 GLU A CA 1
ATOM 794 C C . GLU A 1 105 ? -11.604 -0.770 55.533 1.00 52.69 105 GLU A C 1
ATOM 796 O O . GLU A 1 105 ? -11.914 -1.262 56.615 1.00 52.69 105 GLU A O 1
ATOM 801 N N . GLY A 1 106 ? -10.392 -0.949 55.011 1.00 53.34 106 GLY A N 1
ATOM 802 C CA . GLY A 1 106 ? -9.180 -1.123 55.803 1.00 53.34 106 GLY A CA 1
ATOM 803 C C . GLY A 1 106 ? -9.137 -2.263 56.826 1.00 53.34 106 GLY A C 1
ATOM 804 O O . GLY A 1 106 ? -8.472 -2.101 57.848 1.00 53.34 106 GLY A O 1
ATOM 805 N N . ARG A 1 107 ? -9.755 -3.428 56.586 1.00 44.75 107 ARG A N 1
ATOM 806 C CA . ARG A 1 107 ? -9.406 -4.646 57.342 1.00 44.75 107 ARG A CA 1
ATOM 807 C C . ARG A 1 107 ? -8.820 -5.726 56.448 1.00 44.75 107 ARG A C 1
ATOM 809 O O . ARG A 1 107 ? -9.510 -6.547 55.858 1.00 44.75 107 ARG A O 1
ATOM 816 N N . SER A 1 108 ? -7.492 -5.667 56.402 1.00 53.72 108 SER A N 1
ATOM 817 C CA . SER A 1 108 ? -6.576 -6.761 56.105 1.00 53.72 108 SER A CA 1
ATOM 818 C C . SER A 1 108 ? -6.991 -8.008 56.886 1.00 53.72 108 SER A C 1
ATOM 820 O O . SER A 1 108 ? -6.657 -8.115 58.060 1.00 53.72 108 SER A O 1
ATOM 822 N N . ASP A 1 109 ? -7.655 -8.948 56.226 1.00 50.38 109 ASP A N 1
ATOM 823 C CA . ASP A 1 109 ? -7.574 -10.359 56.583 1.00 50.38 109 ASP A CA 1
ATOM 824 C C . ASP A 1 109 ? -7.553 -11.194 55.297 1.00 50.38 109 ASP A C 1
ATOM 826 O O . ASP A 1 109 ? -8.568 -11.523 54.694 1.00 50.38 109 ASP A O 1
ATOM 830 N N . SER A 1 110 ? -6.323 -11.507 54.885 1.00 52.66 110 SER A N 1
ATOM 831 C CA . SER A 1 110 ? -5.937 -12.778 54.274 1.00 52.66 110 SER A CA 1
ATOM 832 C C . SER A 1 110 ? -6.785 -13.291 53.096 1.00 52.66 110 SER A C 1
ATOM 834 O O . SER A 1 110 ? -7.476 -14.302 53.210 1.00 52.66 110 SER A O 1
ATOM 836 N N . PHE A 1 111 ? -6.561 -12.724 51.910 1.00 45.34 111 PHE A N 1
ATOM 837 C CA . PHE A 1 111 ? -6.421 -13.526 50.689 1.00 45.34 111 PHE A CA 1
ATOM 838 C C . PHE A 1 111 ? -5.152 -13.070 49.965 1.00 45.34 111 PHE A C 1
ATOM 840 O O . PHE A 1 111 ? -4.914 -11.878 49.797 1.00 45.34 111 PHE A O 1
ATOM 847 N N . GLY A 1 112 ? -4.278 -14.026 49.657 1.00 49.06 112 GLY A N 1
ATOM 848 C CA . GLY A 1 112 ? -2.921 -13.763 49.199 1.00 49.06 112 GLY A CA 1
ATOM 849 C C . GLY A 1 112 ? -2.819 -13.028 47.858 1.00 49.06 112 GLY A C 1
ATOM 850 O O . GLY A 1 112 ? -3.714 -13.090 47.019 1.00 49.06 112 GLY A O 1
ATOM 851 N N . SER A 1 113 ? -1.629 -12.449 47.675 1.00 47.09 113 SER A N 1
ATOM 852 C CA . SER A 1 113 ? -1.015 -11.867 46.469 1.00 47.09 113 SER A CA 1
ATOM 853 C C . SER A 1 113 ? -1.374 -10.417 46.104 1.00 47.09 113 SER A C 1
ATOM 855 O O . SER A 1 113 ? -2.475 -10.107 45.670 1.00 47.09 113 SER A O 1
ATOM 857 N N . ASP A 1 114 ? -0.373 -9.546 46.282 1.00 54.19 114 ASP A N 1
ATOM 858 C CA . ASP A 1 114 ? -0.055 -8.351 45.485 1.00 54.19 114 ASP A CA 1
ATOM 859 C C . ASP A 1 114 ? -1.172 -7.351 45.156 1.00 54.19 114 ASP A C 1
ATOM 861 O O . ASP A 1 114 ? -1.219 -6.791 44.059 1.00 54.19 114 ASP A O 1
ATOM 865 N N . PHE A 1 115 ? -2.037 -7.030 46.116 1.00 61.22 115 PHE A N 1
ATOM 866 C CA . PHE A 1 115 ? -2.874 -5.839 45.979 1.00 61.22 115 PHE A CA 1
ATOM 867 C C . PHE A 1 115 ? -2.026 -4.586 46.216 1.00 61.22 115 PHE A C 1
ATOM 869 O O . PHE A 1 115 ? -1.746 -4.205 47.354 1.00 61.22 115 PHE A O 1
ATOM 876 N N . GLN A 1 116 ? -1.600 -3.955 45.118 1.00 67.44 116 GLN A N 1
ATOM 877 C CA . GLN A 1 116 ? -1.079 -2.592 45.145 1.00 67.44 116 GLN A CA 1
ATOM 878 C C . GLN A 1 116 ? -2.109 -1.678 45.815 1.00 67.44 116 GLN A C 1
ATOM 880 O O . GLN A 1 116 ? -3.305 -1.767 45.525 1.00 67.44 116 GLN A O 1
ATOM 885 N N . SER A 1 117 ? -1.658 -0.801 46.712 1.00 82.44 117 SER A N 1
ATOM 886 C CA . SER A 1 117 ? -2.563 0.186 47.302 1.00 82.44 117 SER A CA 1
ATOM 887 C C . SER A 1 117 ? -3.096 1.132 46.220 1.00 82.44 117 SER A C 1
ATOM 889 O O . SER A 1 117 ? -2.456 1.349 45.189 1.00 82.44 117 SER A O 1
ATOM 891 N N . GLU A 1 118 ? -4.262 1.733 46.452 1.00 81.62 118 GLU A N 1
ATOM 892 C CA . GLU A 1 118 ? -4.841 2.720 45.531 1.00 81.62 118 GLU A CA 1
ATOM 893 C C . GLU A 1 118 ? -3.851 3.859 45.218 1.00 81.62 118 GLU A C 1
ATOM 895 O O . GLU A 1 118 ? -3.691 4.262 44.068 1.00 81.62 118 GLU A O 1
ATOM 900 N N . GLU A 1 119 ? -3.088 4.304 46.217 1.00 82.19 119 GLU A N 1
ATOM 901 C CA . GLU A 1 119 ? -2.033 5.309 46.050 1.00 82.19 119 GLU A CA 1
ATOM 902 C C . GLU A 1 119 ? -0.876 4.824 45.164 1.00 82.19 119 GLU A C 1
ATOM 904 O O . GLU A 1 119 ? -0.342 5.605 44.373 1.00 82.19 119 GLU A O 1
ATOM 909 N N . GLN A 1 120 ? -0.512 3.538 45.231 1.00 86.62 120 GLN A N 1
ATOM 910 C CA . GLN A 1 120 ? 0.482 2.947 44.329 1.00 86.62 120 GLN A CA 1
ATOM 911 C C . GLN A 1 120 ? -0.035 2.886 42.887 1.00 86.62 120 GLN A C 1
ATOM 913 O O . GLN A 1 120 ? 0.712 3.223 41.968 1.00 86.62 120 GLN A O 1
ATOM 918 N N . LEU A 1 121 ? -1.311 2.544 42.679 1.00 87.50 121 LEU A N 1
ATOM 919 C CA . LEU A 1 121 ? -1.943 2.557 41.355 1.00 87.50 121 LEU A CA 1
ATOM 920 C C . LEU A 1 121 ? -2.011 3.975 40.774 1.00 87.50 121 LEU A C 1
ATOM 922 O O . LEU A 1 121 ? -1.685 4.179 39.605 1.00 87.50 121 LEU A O 1
ATOM 926 N N . ILE A 1 122 ? -2.366 4.976 41.584 1.00 88.75 122 ILE A N 1
ATOM 927 C CA . ILE A 1 122 ? -2.381 6.386 41.164 1.00 88.75 122 ILE A CA 1
ATOM 928 C C . ILE A 1 122 ? -0.971 6.845 40.775 1.00 88.75 122 ILE A C 1
ATOM 930 O O . ILE A 1 122 ? -0.794 7.461 39.718 1.00 88.75 122 ILE A O 1
ATOM 934 N N . ALA A 1 123 ? 0.041 6.511 41.581 1.00 90.44 123 ALA A N 1
ATOM 935 C CA . ALA A 1 123 ? 1.434 6.817 41.272 1.00 90.44 123 ALA A CA 1
ATOM 936 C C . ALA A 1 123 ? 1.902 6.115 39.985 1.00 90.44 123 ALA A C 1
ATOM 938 O O . ALA A 1 123 ? 2.569 6.732 39.150 1.00 90.44 123 ALA A O 1
ATOM 939 N N . GLN A 1 124 ? 1.503 4.859 39.771 1.00 91.69 124 GLN A N 1
ATOM 940 C CA . GLN A 1 124 ? 1.817 4.108 38.558 1.00 91.69 124 GLN A CA 1
ATOM 941 C C . GLN A 1 124 ? 1.132 4.704 37.322 1.00 91.69 124 GLN A C 1
ATOM 943 O O . GLN A 1 124 ? 1.783 4.876 36.294 1.00 91.69 124 GLN A O 1
ATOM 948 N N . ILE A 1 125 ? -0.141 5.098 37.413 1.00 92.50 125 ILE A N 1
ATOM 949 C CA . ILE A 1 125 ? -0.858 5.789 36.329 1.00 92.50 125 ILE A CA 1
ATOM 950 C C . ILE A 1 125 ? -0.178 7.120 35.998 1.00 92.50 125 ILE A C 1
ATOM 952 O O . ILE A 1 125 ? 0.016 7.433 34.823 1.00 92.50 125 ILE A O 1
ATOM 956 N N . ALA A 1 126 ? 0.212 7.903 37.007 1.00 92.06 126 ALA A N 1
ATOM 957 C CA . ALA A 1 126 ? 0.939 9.152 36.799 1.00 92.06 126 ALA A CA 1
ATOM 958 C C . ALA A 1 126 ? 2.297 8.913 36.116 1.00 92.06 126 ALA A C 1
ATOM 960 O O . ALA A 1 126 ? 2.658 9.641 35.189 1.00 92.06 126 ALA A O 1
ATOM 961 N N . SER A 1 127 ? 3.009 7.856 36.520 1.00 94.56 127 SER A N 1
ATOM 962 C CA . SER A 1 127 ? 4.256 7.428 35.884 1.00 94.56 127 SER A CA 1
ATOM 963 C C . SER A 1 127 ? 4.043 7.046 34.415 1.00 94.56 127 SER A C 1
ATOM 965 O O . SER A 1 127 ? 4.685 7.621 33.539 1.00 94.56 127 SER A O 1
ATOM 967 N N . MET A 1 128 ? 3.077 6.170 34.116 1.00 94.44 128 MET A N 1
ATOM 968 C CA . MET A 1 128 ? 2.765 5.748 32.744 1.00 94.44 128 MET A CA 1
ATOM 969 C C . MET A 1 128 ? 2.334 6.923 31.862 1.00 94.44 128 MET A C 1
ATOM 971 O O . MET A 1 128 ? 2.758 7.016 30.715 1.00 94.44 128 MET A O 1
ATOM 975 N N . ARG A 1 129 ? 1.543 7.870 32.386 1.00 93.62 129 ARG A N 1
ATOM 976 C CA . ARG A 1 129 ? 1.182 9.100 31.655 1.00 93.62 129 ARG A CA 1
ATOM 977 C C . ARG A 1 129 ? 2.416 9.918 31.278 1.00 93.62 129 ARG A C 1
ATOM 979 O O . ARG A 1 129 ? 2.487 10.447 30.170 1.00 93.62 129 ARG A O 1
ATOM 986 N N . ASN A 1 130 ? 3.394 10.008 32.178 1.00 94.38 130 ASN A N 1
ATOM 987 C CA . ASN A 1 130 ? 4.655 10.687 31.901 1.00 94.38 130 ASN A CA 1
ATOM 988 C C . ASN A 1 130 ? 5.489 9.929 30.854 1.00 94.38 130 ASN A C 1
ATOM 990 O O . ASN A 1 130 ? 6.062 10.544 29.957 1.00 94.38 130 ASN A O 1
ATOM 994 N N . GLU A 1 131 ? 5.533 8.597 30.920 1.00 94.62 131 GLU A N 1
ATOM 995 C CA . GLU A 1 131 ? 6.204 7.782 29.901 1.00 94.62 131 GLU A CA 1
ATOM 996 C C . GLU A 1 131 ? 5.556 7.919 28.521 1.00 94.62 131 GLU A C 1
ATOM 998 O O . GLU A 1 131 ? 6.270 8.153 27.548 1.00 94.62 131 GLU A O 1
ATOM 1003 N N . ILE A 1 132 ? 4.224 7.877 28.435 1.00 94.50 132 ILE A N 1
ATOM 1004 C CA . ILE A 1 132 ? 3.481 8.098 27.185 1.00 94.50 132 ILE A CA 1
ATOM 1005 C C . ILE A 1 132 ? 3.819 9.471 26.597 1.00 94.50 132 ILE A C 1
ATOM 1007 O O . ILE A 1 132 ? 4.111 9.568 25.411 1.00 94.50 132 ILE A O 1
ATOM 1011 N N . SER A 1 133 ? 3.870 10.520 27.423 1.00 91.56 133 SER A N 1
ATOM 1012 C CA . SER A 1 133 ? 4.258 11.865 26.976 1.00 91.56 133 SER A CA 1
ATOM 1013 C C . SER A 1 133 ? 5.688 11.913 26.414 1.00 91.56 133 SER A C 1
ATOM 1015 O O . SER A 1 133 ? 5.940 12.527 25.377 1.00 91.56 133 SER A O 1
ATOM 1017 N N . LYS A 1 134 ? 6.640 11.205 27.039 1.00 93.38 134 LYS A N 1
ATOM 1018 C CA . LYS A 1 134 ? 8.015 11.089 26.518 1.00 93.38 134 LYS A CA 1
ATOM 1019 C C . LYS A 1 134 ? 8.071 10.329 25.191 1.00 93.38 134 LYS A C 1
ATOM 1021 O O . LYS A 1 134 ? 8.854 10.698 24.314 1.00 93.38 134 LYS A O 1
ATOM 1026 N N . VAL A 1 135 ? 7.279 9.264 25.050 1.00 93.75 135 VAL A N 1
ATOM 1027 C CA . VAL A 1 135 ? 7.166 8.507 23.796 1.00 93.75 135 VAL A CA 1
ATOM 1028 C C . VAL A 1 135 ? 6.576 9.392 22.702 1.00 93.75 135 VAL A C 1
ATOM 1030 O O . VAL A 1 135 ? 7.151 9.449 21.621 1.00 93.75 135 VAL A O 1
ATOM 1033 N N . ASP A 1 136 ? 5.524 10.154 22.995 1.00 91.31 136 ASP A N 1
ATOM 1034 C CA . ASP A 1 136 ? 4.887 11.068 22.043 1.00 91.31 136 ASP A CA 1
ATOM 1035 C C . ASP A 1 136 ? 5.862 12.147 21.538 1.00 91.31 136 ASP A C 1
ATOM 1037 O O . ASP A 1 136 ? 6.030 12.343 20.333 1.00 91.31 136 ASP A O 1
ATOM 1041 N N . GLN A 1 137 ? 6.636 12.758 22.443 1.00 90.81 137 GLN A N 1
ATOM 1042 C CA . GLN A 1 137 ? 7.699 13.698 22.068 1.00 90.81 137 GLN A CA 1
ATOM 1043 C C . GLN A 1 137 ? 8.764 13.057 21.167 1.00 90.81 137 GLN A C 1
ATOM 1045 O O . GLN A 1 137 ? 9.211 13.672 20.193 1.00 90.81 137 GLN A O 1
ATOM 1050 N N . ARG A 1 138 ? 9.167 11.813 21.460 1.00 91.88 138 ARG A N 1
ATOM 1051 C CA . ARG A 1 138 ? 10.087 11.052 20.602 1.00 91.88 138 ARG A CA 1
ATOM 1052 C C . ARG A 1 138 ? 9.475 10.760 19.237 1.00 91.88 138 ARG A C 1
ATOM 1054 O O . ARG A 1 138 ? 10.159 10.958 18.237 1.00 91.88 138 ARG A O 1
ATOM 1061 N N . CYS A 1 139 ? 8.213 10.345 19.179 1.00 91.25 139 CYS A N 1
ATOM 1062 C CA . CYS A 1 139 ? 7.492 10.099 17.933 1.00 91.25 139 CYS A CA 1
ATOM 1063 C C . CYS A 1 139 ? 7.417 11.367 17.077 1.00 91.25 139 CYS A C 1
ATOM 1065 O O . CYS A 1 139 ? 7.722 11.316 15.888 1.00 91.25 139 CYS A O 1
ATOM 1067 N N . MET A 1 140 ? 7.115 12.520 17.677 1.00 88.69 140 MET A N 1
ATOM 1068 C CA . MET A 1 140 ? 7.138 13.806 16.977 1.00 88.69 140 MET A CA 1
ATOM 1069 C C . MET A 1 140 ? 8.529 14.166 16.439 1.00 88.69 140 MET A C 1
ATOM 1071 O O . MET A 1 140 ? 8.640 14.684 15.327 1.00 88.69 140 MET A O 1
ATOM 1075 N N . SER A 1 141 ? 9.592 13.916 17.211 1.00 91.56 141 SER A N 1
ATOM 1076 C CA . SER A 1 141 ? 10.970 14.152 16.762 1.00 91.56 141 SER A CA 1
ATOM 1077 C C . SER A 1 141 ? 11.331 13.251 15.582 1.00 91.56 141 SER A C 1
ATOM 1079 O O . SER A 1 141 ? 11.795 13.740 14.554 1.00 91.56 141 SER A O 1
ATOM 1081 N N . LEU A 1 142 ? 11.041 11.954 15.696 1.00 93.00 142 LEU A N 1
ATOM 1082 C CA . LEU A 1 142 ? 11.299 10.972 14.646 1.00 93.00 142 LEU A CA 1
ATOM 1083 C C . LEU A 1 142 ? 10.504 11.285 13.375 1.00 93.00 142 LEU A C 1
ATOM 1085 O O . LEU A 1 142 ? 11.022 11.155 12.273 1.00 93.00 142 LEU A O 1
ATOM 1089 N N . HIS A 1 143 ? 9.263 11.754 13.508 1.00 89.69 143 HIS A N 1
ATOM 1090 C CA . HIS A 1 143 ? 8.454 12.152 12.362 1.00 89.69 143 HIS A CA 1
ATOM 1091 C C . HIS A 1 143 ? 9.080 13.329 11.599 1.00 89.69 143 HIS A C 1
ATOM 1093 O O . HIS A 1 143 ? 9.099 13.325 10.370 1.00 89.69 143 HIS A O 1
ATOM 1099 N N . LYS A 1 144 ? 9.655 14.313 12.305 1.00 90.38 144 LYS A N 1
ATOM 1100 C CA . LYS A 1 144 ? 10.400 15.413 11.667 1.00 90.38 144 LYS A CA 1
ATOM 1101 C C . LYS A 1 144 ? 11.658 14.916 10.957 1.00 90.38 144 LYS A C 1
ATOM 1103 O O . LYS A 1 144 ? 11.965 15.398 9.870 1.00 90.38 144 LYS A O 1
ATOM 1108 N N . GLU A 1 145 ? 12.376 13.965 11.553 1.00 90.62 145 GLU A N 1
ATOM 1109 C CA . GLU A 1 145 ? 13.546 13.344 10.924 1.00 90.62 145 GLU A CA 1
ATOM 1110 C C . GLU A 1 145 ? 13.163 12.559 9.667 1.00 90.62 145 GLU A C 1
ATOM 1112 O O . GLU A 1 145 ? 13.799 12.735 8.633 1.00 90.62 145 GLU A O 1
ATOM 1117 N N . LEU A 1 146 ? 12.086 11.771 9.710 1.00 89.06 146 LEU A N 1
ATOM 1118 C CA . LEU A 1 146 ? 11.559 11.062 8.541 1.00 89.06 146 LEU A CA 1
ATOM 1119 C C . LEU A 1 146 ? 11.162 12.029 7.425 1.00 89.06 146 LEU A C 1
ATOM 1121 O O . LEU A 1 146 ? 11.600 11.856 6.294 1.00 89.06 146 LEU A O 1
ATOM 1125 N N . GLN A 1 147 ? 10.432 13.101 7.741 1.00 87.88 147 GLN A N 1
ATOM 1126 C CA . GLN A 1 147 ? 10.108 14.141 6.757 1.00 87.88 147 GLN A CA 1
ATOM 1127 C C . GLN A 1 147 ? 11.364 14.791 6.161 1.00 87.88 147 GLN A C 1
ATOM 1129 O O . GLN A 1 147 ? 11.391 15.142 4.979 1.00 87.88 147 GLN A O 1
ATOM 1134 N N . HIS A 1 148 ? 12.413 14.971 6.967 1.00 88.31 148 HIS A N 1
ATOM 1135 C CA . HIS A 1 148 ? 13.689 15.474 6.478 1.00 88.31 148 HIS A CA 1
ATOM 1136 C C . HIS A 1 148 ? 14.362 14.476 5.528 1.00 88.31 148 HIS A C 1
ATOM 1138 O O . HIS A 1 148 ? 14.797 14.877 4.450 1.00 88.31 148 HIS A O 1
ATOM 1144 N N . VAL A 1 149 ? 14.401 13.191 5.888 1.00 87.69 149 VAL A N 1
ATOM 1145 C CA . VAL A 1 149 ? 14.951 12.119 5.047 1.00 87.69 149 VAL A CA 1
ATOM 1146 C C . VAL A 1 149 ? 14.178 11.996 3.740 1.00 87.69 149 VAL A C 1
ATOM 1148 O O . VAL A 1 149 ? 14.808 11.992 2.688 1.00 87.69 149 VAL A O 1
ATOM 1151 N N . ASP A 1 150 ? 12.846 11.994 3.769 1.00 85.19 150 ASP A N 1
ATOM 1152 C CA . ASP A 1 150 ? 12.006 11.948 2.566 1.00 85.19 150 ASP A CA 1
ATOM 1153 C C . ASP A 1 150 ? 12.286 13.137 1.645 1.00 85.19 150 ASP A C 1
ATOM 1155 O O . ASP A 1 150 ? 12.436 12.980 0.431 1.00 85.19 150 ASP A O 1
ATOM 1159 N N . LYS A 1 151 ? 12.436 14.339 2.216 1.00 83.25 151 LYS A N 1
ATOM 1160 C CA . LYS A 1 151 ? 12.806 15.533 1.452 1.00 83.25 151 LYS A CA 1
ATOM 1161 C C . LYS A 1 151 ? 14.190 15.389 0.818 1.00 83.25 151 LYS A C 1
ATOM 1163 O O . LYS A 1 151 ? 14.350 15.722 -0.355 1.00 83.25 151 LYS A O 1
ATOM 1168 N N . VAL A 1 152 ? 15.176 14.891 1.566 1.00 80.81 152 VAL A N 1
ATOM 1169 C CA . VAL A 1 152 ? 16.529 14.641 1.049 1.00 80.81 152 VAL A CA 1
ATOM 1170 C C . VAL A 1 152 ? 16.491 13.584 -0.054 1.00 80.81 152 VAL A C 1
ATOM 1172 O O . VAL A 1 152 ? 17.052 13.809 -1.123 1.00 80.81 152 VAL A O 1
ATOM 1175 N N . MET A 1 153 ? 15.769 12.480 0.140 1.00 77.81 153 MET A N 1
ATOM 1176 C CA . MET A 1 153 ? 15.583 11.432 -0.862 1.00 77.81 153 MET A CA 1
ATOM 1177 C C . MET A 1 153 ? 14.903 11.950 -2.126 1.00 77.81 153 MET A C 1
ATOM 1179 O O . MET A 1 153 ? 15.340 11.598 -3.216 1.00 77.81 153 MET A O 1
ATOM 1183 N N . ALA A 1 154 ? 13.900 12.819 -2.017 1.00 78.88 154 ALA A N 1
ATOM 1184 C CA . ALA A 1 154 ? 13.291 13.457 -3.180 1.00 78.88 154 ALA A CA 1
ATOM 1185 C C . ALA A 1 154 ? 14.309 14.330 -3.933 1.00 78.88 154 ALA A C 1
ATOM 1187 O O . ALA A 1 154 ? 14.412 14.248 -5.154 1.00 78.88 154 ALA A O 1
ATOM 1188 N N . THR A 1 155 ? 15.118 15.116 -3.214 1.00 73.12 155 THR A N 1
ATOM 1189 C CA . THR A 1 155 ? 16.133 15.984 -3.837 1.00 73.12 155 THR A CA 1
ATOM 1190 C C . THR A 1 155 ? 17.333 15.229 -4.415 1.00 73.12 155 THR A C 1
ATOM 1192 O O . THR A 1 155 ? 17.867 15.638 -5.440 1.00 73.12 155 THR A O 1
ATOM 1195 N N . CYS A 1 156 ? 17.767 14.129 -3.795 1.00 67.44 156 CYS A N 1
ATOM 1196 C CA . CYS A 1 156 ? 18.891 13.315 -4.266 1.00 67.44 156 CYS A CA 1
ATOM 1197 C C . CYS A 1 156 ? 18.461 12.256 -5.293 1.00 67.44 156 CYS A C 1
ATOM 1199 O O . CYS A 1 156 ? 19.252 11.873 -6.153 1.00 67.44 156 CYS A O 1
ATOM 1201 N N . GLY A 1 157 ? 17.217 11.778 -5.209 1.00 63.19 157 GLY A N 1
ATOM 1202 C CA . GLY A 1 157 ? 16.607 10.839 -6.149 1.00 63.19 157 GLY A CA 1
ATOM 1203 C C . GLY A 1 157 ? 16.298 11.469 -7.505 1.00 63.19 157 GLY A C 1
ATOM 1204 O O . GLY A 1 157 ? 16.214 10.751 -8.506 1.00 63.19 157 GLY A O 1
ATOM 1205 N N . ASP A 1 158 ? 16.225 12.802 -7.571 1.00 62.44 158 ASP A N 1
ATOM 1206 C CA . ASP A 1 158 ? 16.124 13.559 -8.816 1.00 62.44 158 ASP A CA 1
ATOM 1207 C C . ASP A 1 158 ? 17.469 13.591 -9.573 1.00 62.44 158 ASP A C 1
ATOM 1209 O O . ASP A 1 158 ? 18.134 14.606 -9.773 1.00 62.44 158 ASP A O 1
ATOM 1213 N N . THR A 1 159 ? 17.888 12.410 -10.024 1.00 62.41 159 THR A N 1
ATOM 1214 C CA . THR A 1 159 ? 19.055 12.202 -10.893 1.00 62.41 159 THR A CA 1
ATOM 1215 C C . THR A 1 159 ? 18.783 12.613 -12.341 1.00 62.41 159 THR A C 1
ATOM 1217 O O . THR A 1 159 ? 19.614 12.356 -13.212 1.00 62.41 159 THR A O 1
ATOM 1220 N N . SER A 1 160 ? 17.642 13.251 -12.632 1.00 65.44 160 SER A N 1
ATOM 1221 C CA . SER A 1 160 ? 17.254 13.687 -13.977 1.00 65.44 160 SER A CA 1
ATOM 1222 C C . SER A 1 160 ? 18.304 14.612 -14.596 1.00 65.44 160 SER A C 1
ATOM 1224 O O . SER A 1 160 ? 18.702 14.405 -15.741 1.00 65.44 160 SER A O 1
ATOM 1226 N N . SER A 1 161 ? 18.849 15.544 -13.810 1.00 64.44 161 SER A N 1
ATOM 1227 C CA . SER A 1 161 ? 19.929 16.449 -14.218 1.00 64.44 161 SER A CA 1
ATOM 1228 C C . SER A 1 161 ? 21.239 15.705 -14.516 1.00 64.44 161 SER A C 1
ATOM 1230 O O . SER A 1 161 ? 21.891 15.949 -15.535 1.00 64.44 161 SER A O 1
ATOM 1232 N N . VAL A 1 162 ? 21.595 14.719 -13.684 1.00 69.19 162 VAL A N 1
ATOM 1233 C CA . VAL A 1 162 ? 22.790 13.882 -13.892 1.00 69.19 162 VAL A CA 1
ATOM 1234 C C . VAL A 1 162 ? 22.624 13.006 -15.136 1.00 69.19 162 VAL A C 1
ATOM 1236 O O . VAL A 1 162 ? 23.543 12.898 -15.945 1.00 69.19 162 VAL A O 1
ATOM 1239 N N . ARG A 1 163 ? 21.435 12.431 -15.344 1.00 71.62 163 ARG A N 1
ATOM 1240 C CA . ARG A 1 163 ? 21.111 11.599 -16.509 1.00 71.62 163 ARG A CA 1
ATOM 1241 C C . ARG A 1 163 ? 21.071 12.421 -17.799 1.00 71.62 163 ARG A C 1
ATOM 1243 O O . ARG A 1 163 ? 21.586 11.961 -18.814 1.00 71.62 163 ARG A O 1
ATOM 1250 N N . ALA A 1 164 ? 20.536 13.641 -17.756 1.00 72.94 164 ALA A N 1
ATOM 1251 C CA . ALA A 1 164 ? 20.565 14.580 -18.876 1.00 72.94 164 ALA A CA 1
ATOM 1252 C C . ALA A 1 164 ? 22.006 14.978 -19.232 1.00 72.94 164 ALA A C 1
ATOM 1254 O O . ALA A 1 164 ? 22.390 14.935 -20.399 1.00 72.94 164 ALA A O 1
ATOM 1255 N N . THR A 1 165 ? 22.837 15.269 -18.229 1.00 69.50 165 THR A N 1
ATOM 1256 C CA . THR A 1 165 ? 24.257 15.590 -18.435 1.00 69.50 165 THR A CA 1
ATOM 1257 C C . THR A 1 165 ? 25.029 14.396 -19.010 1.00 69.50 165 THR A C 1
ATOM 1259 O O . THR A 1 165 ? 25.824 14.563 -19.932 1.00 69.50 165 THR A O 1
ATOM 1262 N N . ALA A 1 166 ? 24.758 13.174 -18.539 1.00 73.69 166 ALA A N 1
ATOM 1263 C CA . ALA A 1 166 ? 25.352 11.951 -19.079 1.00 73.69 166 ALA A CA 1
ATOM 1264 C C . ALA A 1 166 ? 24.918 11.665 -20.529 1.00 73.69 166 ALA A C 1
ATOM 1266 O O . ALA A 1 166 ? 25.741 11.257 -21.351 1.00 73.69 166 ALA A O 1
ATOM 1267 N N . ALA A 1 167 ? 23.652 11.919 -20.871 1.00 74.56 167 ALA A N 1
ATOM 1268 C CA . ALA A 1 167 ? 23.160 11.816 -22.244 1.00 74.56 167 ALA A CA 1
ATOM 1269 C C . ALA A 1 167 ? 23.853 12.827 -23.176 1.00 74.56 167 ALA A C 1
ATOM 1271 O O . ALA A 1 167 ? 24.298 12.456 -24.262 1.00 74.56 167 ALA A O 1
ATOM 1272 N N . ILE A 1 168 ? 24.032 14.076 -22.726 1.00 77.38 168 ILE A N 1
ATOM 1273 C CA . ILE A 1 168 ? 24.778 15.106 -23.469 1.00 77.38 168 ILE A CA 1
ATOM 1274 C C . ILE A 1 168 ? 26.247 14.692 -23.637 1.00 77.38 168 ILE A C 1
ATOM 1276 O O . ILE A 1 168 ? 26.794 14.794 -24.732 1.00 77.38 168 ILE A O 1
ATOM 1280 N N . ALA A 1 169 ? 26.884 14.170 -22.586 1.00 74.25 169 ALA A N 1
ATOM 1281 C CA . ALA A 1 169 ? 28.268 13.702 -22.648 1.00 74.25 169 ALA A CA 1
ATOM 1282 C C . ALA A 1 169 ? 28.448 12.523 -23.623 1.00 74.25 169 ALA A C 1
ATOM 1284 O O . ALA A 1 169 ? 29.447 12.465 -24.339 1.00 74.25 169 ALA A O 1
ATOM 1285 N N . THR A 1 170 ? 27.469 11.618 -23.688 1.00 79.19 170 THR A N 1
ATOM 1286 C CA . THR A 1 170 ? 27.473 10.480 -24.623 1.00 79.19 170 THR A CA 1
ATOM 1287 C C . THR A 1 170 ? 27.311 10.962 -26.066 1.00 79.19 170 THR A C 1
ATOM 1289 O O . THR A 1 170 ? 28.106 10.592 -26.922 1.00 79.19 170 THR A O 1
ATOM 1292 N N . SER A 1 171 ? 26.374 11.882 -26.316 1.00 82.75 171 SER A N 1
ATOM 1293 C CA . SER A 1 171 ? 26.193 12.509 -27.634 1.00 82.75 171 SER A CA 1
ATOM 1294 C C . SER A 1 171 ? 27.456 13.245 -28.106 1.00 82.75 171 SER A C 1
ATOM 1296 O O . SER A 1 171 ? 27.908 13.079 -29.239 1.00 82.75 171 SER A O 1
ATOM 1298 N N . ASN A 1 172 ? 28.100 13.999 -27.209 1.00 83.69 172 ASN A N 1
ATOM 1299 C CA . ASN A 1 172 ? 29.345 14.700 -27.523 1.00 83.69 172 ASN A CA 1
ATOM 1300 C C . ASN A 1 172 ? 30.494 13.733 -27.831 1.00 83.69 172 ASN A C 1
ATOM 1302 O O . ASN A 1 172 ? 31.307 14.016 -28.709 1.00 83.69 172 ASN A O 1
ATOM 1306 N N . LYS A 1 173 ? 30.567 12.589 -27.139 1.00 88.25 173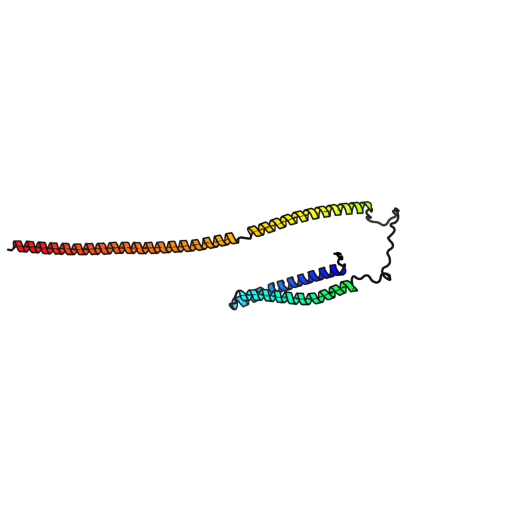 LYS A N 1
ATOM 1307 C CA . LYS A 1 173 ? 31.562 11.550 -27.425 1.00 88.25 173 LYS A CA 1
ATOM 1308 C C . LYS A 1 173 ? 31.413 11.023 -28.854 1.00 88.25 173 LYS A C 1
ATOM 1310 O O . LYS A 1 173 ? 32.414 10.938 -29.563 1.00 88.25 173 LYS A O 1
ATOM 1315 N N . ASP A 1 174 ? 30.191 10.725 -29.284 1.00 84.81 174 ASP A N 1
ATOM 1316 C CA . ASP A 1 174 ? 29.927 10.213 -30.633 1.00 84.81 174 ASP A CA 1
ATOM 1317 C C . ASP A 1 174 ? 30.246 11.266 -31.704 1.00 84.81 174 ASP A C 1
ATOM 1319 O O . ASP A 1 174 ? 30.880 10.959 -32.715 1.00 84.81 174 ASP A O 1
ATOM 1323 N N . ALA A 1 175 ? 29.905 12.534 -31.447 1.00 84.00 175 ALA A N 1
ATOM 1324 C CA . ALA A 1 175 ? 30.261 13.643 -32.328 1.00 84.00 175 ALA A CA 1
ATOM 1325 C C . ALA A 1 175 ? 31.786 13.824 -32.457 1.00 84.00 175 ALA A C 1
ATOM 1327 O O . ALA A 1 175 ? 32.293 14.011 -33.563 1.00 84.00 175 ALA A O 1
ATOM 1328 N N . ILE A 1 176 ? 32.536 13.728 -31.353 1.00 83.75 176 ILE A N 1
ATOM 1329 C CA . ILE A 1 176 ? 34.005 13.824 -31.362 1.00 83.75 176 ILE A CA 1
ATOM 1330 C C . ILE A 1 176 ? 34.623 12.675 -32.165 1.00 83.75 176 ILE A C 1
ATOM 1332 O O . ILE A 1 176 ? 35.542 12.911 -32.950 1.00 83.75 176 ILE A O 1
ATOM 1336 N N . LEU A 1 177 ? 34.112 11.450 -32.014 1.00 88.31 177 LEU A N 1
ATOM 1337 C CA . LEU A 1 177 ? 34.585 10.297 -32.785 1.00 88.31 177 LEU A CA 1
ATOM 1338 C C . LEU A 1 177 ? 34.314 10.469 -34.286 1.00 88.31 177 LEU A C 1
ATOM 1340 O O . LEU A 1 177 ? 35.209 10.228 -35.094 1.00 88.31 177 LEU A O 1
ATOM 1344 N N . ALA A 1 178 ? 33.134 10.967 -34.660 1.00 87.50 178 ALA A N 1
ATOM 1345 C CA . ALA A 1 178 ? 32.806 11.253 -36.056 1.00 87.50 178 ALA A CA 1
ATOM 1346 C C . ALA A 1 178 ? 33.704 12.352 -36.657 1.00 87.50 178 ALA A C 1
ATOM 1348 O O . ALA A 1 178 ? 34.140 12.244 -37.805 1.00 87.50 178 ALA A O 1
ATOM 1349 N N . ILE A 1 179 ? 34.023 13.395 -35.880 1.00 86.19 179 ILE A N 1
ATOM 1350 C CA . ILE A 1 179 ? 34.960 14.450 -36.294 1.00 86.19 179 ILE A CA 1
ATOM 1351 C C . ILE A 1 179 ? 36.369 13.879 -36.480 1.00 86.19 179 ILE A C 1
ATOM 1353 O O . ILE A 1 179 ? 37.023 14.202 -37.471 1.00 86.19 179 ILE A O 1
ATOM 1357 N N . ALA A 1 180 ? 36.833 13.022 -35.567 1.00 85.69 180 ALA A N 1
ATOM 1358 C CA . ALA A 1 180 ? 38.141 12.380 -35.675 1.00 85.69 180 ALA A CA 1
ATOM 1359 C C . ALA A 1 180 ? 38.241 11.507 -36.939 1.00 85.69 180 ALA A C 1
ATOM 1361 O O . ALA A 1 180 ? 39.206 11.629 -37.693 1.00 85.69 180 ALA A O 1
ATOM 1362 N N . GLU A 1 181 ? 37.212 10.709 -37.232 1.00 89.75 181 GLU A N 1
ATOM 1363 C CA . GLU A 1 181 ? 37.157 9.884 -38.444 1.00 89.75 181 GLU A CA 1
ATOM 1364 C C . GLU A 1 181 ? 37.128 10.742 -39.723 1.00 89.75 181 GLU A C 1
ATOM 1366 O O . GLU A 1 181 ? 37.803 10.444 -40.713 1.00 89.75 181 GLU A O 1
ATOM 1371 N N . ALA A 1 182 ? 36.372 11.844 -39.719 1.00 86.31 182 ALA A N 1
ATOM 1372 C CA . ALA A 1 182 ? 36.335 12.780 -40.840 1.00 86.31 182 ALA A CA 1
ATOM 1373 C C . ALA A 1 182 ? 37.692 13.471 -41.060 1.00 86.31 182 ALA A C 1
ATOM 1375 O O . ALA A 1 182 ? 38.119 13.638 -42.206 1.00 86.31 182 ALA A O 1
ATOM 1376 N N . ALA A 1 183 ? 38.385 13.840 -39.980 1.00 86.69 183 ALA A N 1
ATOM 1377 C CA . ALA A 1 183 ? 39.718 14.428 -40.034 1.00 86.69 183 ALA A CA 1
ATOM 1378 C C . ALA A 1 183 ? 40.751 13.444 -40.605 1.00 86.69 183 ALA A C 1
ATOM 1380 O O . ALA A 1 183 ? 41.568 13.832 -41.442 1.00 86.69 183 ALA A O 1
ATOM 1381 N N . GLU A 1 184 ? 40.677 12.166 -40.229 1.00 88.44 184 GLU A N 1
ATOM 1382 C CA . GLU A 1 184 ? 41.544 11.116 -40.771 1.00 88.44 184 GLU A CA 1
ATOM 1383 C C . GLU A 1 184 ? 41.306 10.907 -42.274 1.00 88.44 184 GLU A C 1
ATOM 1385 O O . GLU A 1 184 ? 42.251 10.911 -43.068 1.00 88.44 184 GLU A O 1
ATOM 1390 N N . LYS A 1 185 ? 40.040 10.844 -42.709 1.00 89.69 185 LYS A N 1
ATOM 1391 C CA . LYS A 1 185 ? 39.690 10.769 -44.140 1.00 89.69 185 LYS A CA 1
ATOM 1392 C C . LYS A 1 185 ? 40.204 11.978 -44.921 1.00 89.69 185 LYS A C 1
ATOM 1394 O O . LYS A 1 185 ? 40.743 11.816 -46.017 1.00 89.69 185 LYS A O 1
ATOM 1399 N N . LEU A 1 186 ? 40.067 13.184 -44.366 1.00 89.06 186 LEU A N 1
ATOM 1400 C CA . LEU A 1 186 ? 40.610 14.404 -44.965 1.00 89.06 186 LEU 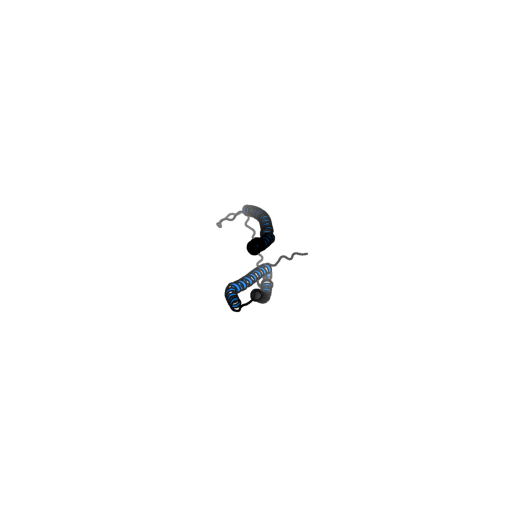A CA 1
ATOM 1401 C C . LEU A 1 186 ? 42.131 14.342 -45.089 1.00 89.06 186 LEU A C 1
ATOM 1403 O O . LEU A 1 186 ? 42.657 14.692 -46.144 1.00 89.06 186 LEU A O 1
ATOM 1407 N N . HIS A 1 187 ? 42.830 13.854 -44.064 1.00 88.81 187 HIS A N 1
ATOM 1408 C CA . HIS A 1 187 ? 44.280 13.691 -44.100 1.00 88.81 187 HIS A CA 1
ATOM 1409 C C . HIS A 1 187 ? 44.715 12.756 -45.237 1.00 88.81 187 HIS A C 1
ATOM 1411 O O . HIS A 1 187 ? 45.560 13.132 -46.050 1.00 88.81 187 HIS A O 1
ATOM 1417 N N . VAL A 1 188 ? 44.062 11.597 -45.378 1.00 89.81 188 VAL A N 1
ATOM 1418 C CA . VAL A 1 188 ? 44.322 10.641 -46.469 1.00 89.81 188 VAL A CA 1
ATOM 1419 C C . VAL A 1 188 ? 44.067 11.269 -47.844 1.00 89.81 188 VAL A C 1
ATOM 1421 O O . VAL A 1 188 ? 44.864 11.102 -48.770 1.00 89.81 188 VAL A O 1
ATOM 1424 N N . ILE A 1 189 ? 42.973 12.023 -48.002 1.00 88.06 189 ILE A N 1
ATOM 1425 C CA . ILE A 1 189 ? 42.661 12.718 -49.261 1.00 88.06 189 ILE A CA 1
ATOM 1426 C C . ILE A 1 189 ? 43.715 13.788 -49.566 1.00 88.06 189 ILE A C 1
ATOM 1428 O O . ILE A 1 189 ? 44.178 13.882 -50.705 1.00 88.06 189 ILE A O 1
ATOM 1432 N N . MET A 1 190 ? 44.120 14.576 -48.568 1.00 84.88 190 MET A N 1
ATOM 1433 C CA . MET A 1 190 ? 45.143 15.611 -48.719 1.00 84.88 190 MET A CA 1
ATOM 1434 C C . MET A 1 190 ? 46.500 15.017 -49.098 1.00 84.88 190 MET A C 1
ATOM 1436 O O . MET A 1 190 ? 47.170 15.560 -49.978 1.00 84.88 190 MET A O 1
ATOM 1440 N N . GLU A 1 191 ? 46.881 13.890 -48.499 1.00 88.62 191 GLU A N 1
ATOM 1441 C CA . GLU A 1 191 ? 48.109 13.170 -48.834 1.00 88.62 191 GLU A CA 1
ATOM 1442 C C . GLU A 1 191 ? 48.052 12.579 -50.251 1.00 88.62 191 GLU A C 1
ATOM 1444 O O . GLU A 1 191 ? 49.002 12.671 -51.029 1.00 88.62 191 GLU A O 1
ATOM 1449 N N . LYS A 1 192 ? 46.903 12.035 -50.663 1.00 86.44 192 LYS A N 1
ATOM 1450 C CA . LYS A 1 192 ? 46.714 11.570 -52.042 1.00 86.44 192 LYS A CA 1
ATOM 1451 C C . LYS A 1 192 ? 46.795 12.726 -53.044 1.00 86.44 192 LYS A C 1
ATOM 1453 O O . LYS A 1 192 ? 47.420 12.590 -54.096 1.00 86.44 192 LYS A O 1
ATOM 1458 N N . ALA A 1 193 ? 46.208 13.876 -52.718 1.00 82.38 193 ALA A N 1
ATOM 1459 C CA . ALA A 1 193 ? 46.251 15.075 -53.550 1.00 82.38 193 ALA A CA 1
ATOM 1460 C C . ALA A 1 193 ? 47.648 15.719 -53.604 1.00 82.38 193 ALA A C 1
ATOM 1462 O O . ALA A 1 193 ? 48.010 16.310 -54.623 1.00 82.38 193 ALA A O 1
ATOM 1463 N N . SER A 1 194 ? 48.450 15.635 -52.537 1.00 82.12 194 SER A N 1
ATOM 1464 C CA . SER A 1 194 ? 49.847 16.088 -52.565 1.00 82.12 194 SER A CA 1
ATOM 1465 C C . SER A 1 194 ? 50.700 15.173 -53.446 1.00 82.12 194 SER A C 1
ATOM 1467 O O . SER A 1 194 ? 51.404 15.679 -54.317 1.00 82.12 194 SER A O 1
ATOM 1469 N N . ARG A 1 195 ? 50.539 13.847 -53.327 1.00 81.88 195 ARG A N 1
ATOM 1470 C CA . ARG A 1 195 ? 51.213 12.856 -54.184 1.00 81.88 195 ARG A CA 1
ATOM 1471 C C . ARG A 1 195 ? 50.874 13.038 -55.669 1.00 81.88 195 ARG A C 1
ATOM 1473 O O . ARG A 1 195 ? 51.776 13.029 -56.506 1.00 81.88 195 ARG A O 1
ATOM 1480 N N . LEU A 1 196 ? 49.600 13.271 -55.998 1.00 78.88 196 LEU A N 1
ATOM 1481 C CA . LEU A 1 196 ? 49.156 13.551 -57.373 1.00 78.88 196 LEU A CA 1
ATOM 1482 C C . LEU A 1 196 ? 49.722 14.870 -57.920 1.00 78.88 196 LEU A C 1
ATOM 1484 O O . LEU A 1 196 ? 50.079 14.954 -59.095 1.00 78.88 196 LEU A O 1
ATOM 1488 N N . ARG A 1 197 ? 49.840 15.905 -57.079 1.00 76.50 197 ARG A N 1
ATOM 1489 C CA . ARG A 1 197 ? 50.491 17.162 -57.477 1.00 76.50 197 ARG A CA 1
ATOM 1490 C C . ARG A 1 197 ? 51.974 16.952 -57.771 1.00 76.50 197 ARG A C 1
ATOM 1492 O O . ARG A 1 197 ? 52.430 17.382 -58.825 1.00 76.50 197 ARG A O 1
ATOM 1499 N N . SER A 1 198 ? 52.696 16.225 -56.917 1.00 76.25 198 SER A N 1
ATOM 1500 C CA . SER A 1 198 ? 54.107 15.906 -57.168 1.00 76.25 198 SER A CA 1
ATOM 1501 C C . SER A 1 198 ? 54.317 15.042 -58.417 1.00 76.25 198 SER A C 1
ATOM 1503 O O . SER A 1 198 ? 55.249 15.303 -59.172 1.00 76.25 198 SER A O 1
ATOM 1505 N N . SER A 1 199 ? 53.438 14.069 -58.694 1.00 73.69 199 SER A N 1
ATOM 1506 C CA . SER A 1 199 ? 53.560 13.225 -59.891 1.00 73.69 199 SER A CA 1
ATOM 1507 C C . SER A 1 199 ? 53.271 13.999 -61.179 1.00 73.69 199 SER A C 1
ATOM 1509 O O . SER A 1 199 ? 53.954 13.813 -62.179 1.00 73.69 199 SER A O 1
ATOM 1511 N N . THR A 1 200 ? 52.285 14.900 -61.155 1.00 71.06 200 THR A N 1
ATOM 1512 C CA . THR A 1 200 ? 51.947 15.744 -62.315 1.00 71.06 200 THR A CA 1
ATOM 1513 C C . THR A 1 200 ? 53.060 16.752 -62.606 1.00 71.06 200 THR A C 1
ATOM 1515 O O . THR A 1 200 ? 53.370 17.018 -63.765 1.00 71.06 200 THR A O 1
ATOM 1518 N N . GLN A 1 201 ? 53.703 17.280 -61.560 1.00 69.19 201 GLN A N 1
ATOM 1519 C CA . GLN A 1 201 ? 54.836 18.191 -61.698 1.00 69.19 201 GLN A CA 1
ATOM 1520 C C . GLN A 1 201 ? 56.080 17.483 -62.258 1.00 69.19 201 GLN A C 1
ATOM 1522 O O . GLN A 1 201 ? 56.709 18.014 -63.170 1.00 69.19 201 GLN A O 1
ATOM 1527 N N . GLN A 1 202 ? 56.378 16.257 -61.813 1.00 68.00 202 GLN A N 1
ATOM 1528 C CA . GLN A 1 202 ? 57.449 15.441 -62.402 1.00 68.00 202 GLN A CA 1
ATOM 1529 C C . GLN A 1 202 ? 57.185 15.072 -63.869 1.00 68.00 202 GLN A C 1
ATOM 1531 O O . GLN A 1 202 ? 58.107 15.113 -64.682 1.00 68.00 202 GLN A O 1
ATOM 1536 N N . ASP A 1 203 ? 55.944 14.737 -64.235 1.00 71.19 203 ASP A N 1
ATOM 1537 C CA . ASP A 1 203 ? 55.599 14.405 -65.625 1.00 71.19 203 ASP A CA 1
ATOM 1538 C C . ASP A 1 203 ? 55.711 15.633 -66.549 1.00 71.19 203 ASP A C 1
ATOM 1540 O O . ASP A 1 203 ? 56.174 15.539 -67.688 1.00 71.19 203 ASP A O 1
ATOM 1544 N N . PHE A 1 204 ? 55.366 16.820 -66.038 1.00 69.62 204 PHE A N 1
ATOM 1545 C CA . PHE A 1 204 ? 55.572 18.080 -66.748 1.00 69.62 204 PHE A CA 1
ATOM 1546 C C . PHE A 1 204 ? 57.063 18.409 -66.919 1.00 69.62 204 PHE A C 1
ATOM 1548 O O . PHE A 1 204 ? 57.494 18.741 -68.023 1.00 69.62 204 PHE A O 1
ATOM 1555 N N . GLU A 1 205 ? 57.870 18.268 -65.864 1.00 70.31 205 GLU A N 1
ATOM 1556 C CA . GLU A 1 205 ? 59.321 18.491 -65.923 1.00 70.31 205 GLU A CA 1
ATOM 1557 C C . GLU A 1 205 ? 60.024 17.509 -66.871 1.00 70.31 205 GLU A C 1
ATOM 1559 O O . GLU A 1 205 ? 60.882 17.925 -67.653 1.00 70.31 205 GLU A O 1
ATOM 1564 N N . SER A 1 206 ? 59.609 16.238 -66.880 1.00 71.94 206 SER A N 1
ATOM 1565 C CA . SER A 1 206 ? 60.093 15.218 -67.817 1.00 71.94 206 SER A CA 1
ATOM 1566 C C . SER A 1 206 ? 59.814 15.610 -69.273 1.00 71.94 206 SER A C 1
ATOM 1568 O O . SER A 1 206 ? 60.734 15.662 -70.094 1.00 71.94 206 SER A O 1
ATOM 1570 N N . LYS A 1 207 ? 58.569 15.998 -69.586 1.00 74.12 207 LYS A N 1
ATOM 1571 C CA . LYS A 1 207 ? 58.167 16.436 -70.934 1.00 74.12 207 LYS A CA 1
ATOM 1572 C C . LYS A 1 207 ? 58.913 17.691 -71.384 1.00 74.12 207 LYS A C 1
ATOM 1574 O O . LYS A 1 207 ? 59.388 17.745 -72.518 1.00 74.12 207 LYS A O 1
ATOM 1579 N N . VAL A 1 208 ? 59.074 18.683 -70.506 1.00 74.19 208 VAL A N 1
ATOM 1580 C CA . VAL A 1 208 ? 59.876 19.885 -70.795 1.00 74.19 208 VAL A CA 1
ATOM 1581 C C . VAL A 1 208 ? 61.346 19.524 -71.037 1.00 74.19 208 VAL A C 1
ATOM 1583 O O . VAL A 1 208 ? 61.971 20.089 -71.938 1.00 74.19 208 VAL A O 1
ATOM 1586 N N . GLY A 1 209 ? 61.893 18.564 -70.286 1.00 74.62 209 GLY A N 1
ATOM 1587 C CA . GLY A 1 209 ? 63.225 18.007 -70.515 1.00 74.62 209 GLY A CA 1
ATOM 1588 C C . GLY A 1 209 ? 63.369 17.402 -71.912 1.00 74.62 209 GLY A C 1
ATOM 1589 O O . GLY A 1 209 ? 64.279 17.778 -72.648 1.00 74.62 209 GLY A O 1
ATOM 1590 N N . THR A 1 210 ? 62.422 16.556 -72.329 1.00 76.62 210 THR A N 1
ATOM 1591 C CA . THR A 1 210 ? 62.426 15.940 -73.667 1.00 76.62 210 THR A CA 1
ATOM 1592 C C . THR A 1 210 ? 62.344 16.980 -74.789 1.00 76.62 210 THR A C 1
ATOM 1594 O O . THR A 1 210 ? 63.061 16.871 -75.784 1.00 76.62 210 THR A O 1
ATOM 1597 N N . VAL A 1 211 ? 61.522 18.026 -74.634 1.00 75.38 211 VAL A N 1
ATOM 1598 C CA . VAL A 1 211 ? 61.431 19.110 -75.630 1.00 75.38 211 VAL A CA 1
ATOM 1599 C C . VAL A 1 211 ? 62.736 19.905 -75.713 1.00 75.38 211 VAL A C 1
ATOM 1601 O O . VAL A 1 211 ? 63.181 20.230 -76.814 1.00 75.38 211 VAL A O 1
ATOM 1604 N N . LYS A 1 212 ? 63.390 20.192 -74.580 1.00 77.81 212 LYS A N 1
ATOM 1605 C CA . LYS A 1 212 ? 64.708 20.851 -74.571 1.00 77.81 212 LYS A CA 1
ATOM 1606 C C . LYS A 1 212 ? 65.776 20.004 -75.263 1.00 77.81 212 LYS A C 1
ATOM 1608 O O . LYS A 1 212 ? 66.572 20.554 -76.022 1.00 77.81 212 LYS A O 1
ATOM 1613 N N . GLU A 1 213 ? 65.774 18.693 -75.033 1.00 78.50 213 GLU A N 1
ATOM 1614 C CA . GLU A 1 213 ? 66.674 17.743 -75.696 1.00 78.50 213 GLU A CA 1
ATOM 1615 C C . GLU A 1 213 ? 66.464 17.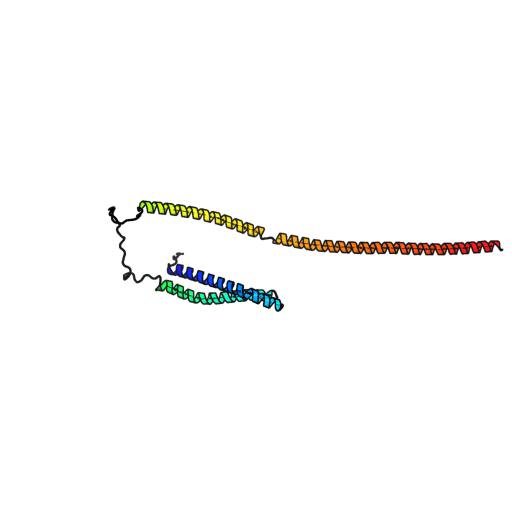771 -77.219 1.00 78.50 213 GLU A C 1
ATOM 1617 O O . GLU A 1 213 ? 67.416 17.938 -77.979 1.00 78.50 213 GLU A O 1
ATOM 1622 N N . ALA A 1 214 ? 65.206 17.715 -77.671 1.00 77.00 214 ALA A N 1
ATOM 1623 C CA . ALA A 1 214 ? 64.852 17.782 -79.087 1.00 77.00 214 ALA A CA 1
ATOM 1624 C C . ALA A 1 214 ? 65.292 19.106 -79.734 1.00 77.00 214 ALA A C 1
ATOM 1626 O O . ALA A 1 214 ? 65.896 19.096 -80.806 1.00 77.00 214 ALA A O 1
ATOM 1627 N N . PHE A 1 215 ? 65.073 20.242 -79.063 1.00 78.12 215 PHE A N 1
ATOM 1628 C CA . PHE A 1 215 ? 65.547 21.548 -79.531 1.00 78.12 215 PHE A CA 1
ATOM 1629 C C . PHE A 1 215 ? 67.072 21.623 -79.622 1.00 78.12 215 PHE A C 1
ATOM 1631 O O . PHE A 1 215 ? 67.609 22.198 -80.569 1.00 78.12 215 PHE A O 1
ATOM 1638 N N . ARG A 1 216 ? 67.787 21.030 -78.661 1.00 81.06 216 ARG A N 1
ATOM 1639 C CA . ARG A 1 216 ? 69.251 20.979 -78.673 1.00 81.06 216 ARG A CA 1
ATOM 1640 C C . ARG A 1 216 ? 69.760 20.122 -79.837 1.00 81.06 216 ARG A C 1
ATOM 1642 O O . ARG A 1 216 ? 70.684 20.544 -80.527 1.00 81.06 216 ARG A O 1
ATOM 1649 N N . THR A 1 217 ? 69.117 18.990 -80.121 1.00 79.88 217 THR A N 1
ATOM 1650 C CA . THR A 1 217 ? 69.424 18.156 -81.294 1.00 79.88 217 THR A CA 1
ATOM 1651 C C . THR A 1 217 ? 69.181 18.909 -82.599 1.00 79.88 217 THR A C 1
ATOM 1653 O O . THR A 1 217 ? 70.069 18.947 -83.445 1.00 79.88 217 THR A O 1
ATOM 1656 N N . VAL A 1 218 ? 68.035 19.582 -82.745 1.00 79.00 218 VAL A N 1
ATOM 1657 C CA . VAL A 1 218 ? 67.731 20.401 -83.933 1.00 79.00 218 VAL A CA 1
ATOM 1658 C C . VAL A 1 218 ? 68.745 21.537 -84.100 1.00 79.00 218 VAL A C 1
ATOM 1660 O O . VAL A 1 218 ? 69.235 21.764 -85.202 1.00 79.00 218 VAL A O 1
ATOM 1663 N N . SER A 1 219 ? 69.127 22.214 -83.013 1.00 81.56 219 SER A N 1
ATOM 1664 C CA . SER A 1 219 ? 70.146 23.270 -83.051 1.00 81.56 219 SER A CA 1
ATOM 1665 C C . SER A 1 219 ? 71.523 22.740 -83.466 1.00 81.56 219 SER A C 1
ATOM 1667 O O . SER A 1 219 ? 72.209 23.376 -84.265 1.00 81.56 219 SER A O 1
ATOM 1669 N N . ASN A 1 220 ? 71.919 21.564 -82.976 1.00 79.56 220 ASN A N 1
ATOM 1670 C CA . ASN A 1 220 ? 73.181 20.930 -83.356 1.00 79.56 220 ASN A CA 1
ATOM 1671 C C . ASN A 1 220 ? 73.182 20.493 -84.827 1.00 79.56 220 ASN A C 1
ATOM 1673 O O . ASN A 1 220 ? 74.182 20.689 -85.512 1.00 79.56 220 ASN A O 1
ATOM 1677 N N . VAL A 1 221 ? 72.061 19.964 -85.328 1.00 76.75 221 VAL A N 1
ATOM 1678 C CA . VAL A 1 221 ? 71.890 19.636 -86.753 1.00 76.75 221 VAL A CA 1
ATOM 1679 C C . VAL A 1 221 ? 71.955 20.902 -87.610 1.00 76.75 221 VAL A C 1
ATOM 1681 O O . VAL A 1 221 ? 72.650 20.906 -88.620 1.00 76.75 221 VAL A O 1
ATOM 1684 N N . SER A 1 222 ? 71.315 21.996 -87.184 1.00 72.69 222 SER A N 1
ATOM 1685 C CA . SER A 1 222 ? 71.388 23.293 -87.873 1.00 72.69 222 SER A CA 1
ATOM 1686 C C . SER A 1 222 ? 72.825 23.815 -87.966 1.00 72.69 222 SER A C 1
ATOM 1688 O O . SER A 1 222 ? 73.253 24.229 -89.038 1.00 72.69 222 SER A O 1
ATOM 1690 N N . LYS A 1 223 ? 73.595 23.744 -86.872 1.00 75.50 223 LYS A N 1
ATOM 1691 C CA . LYS A 1 223 ? 75.013 24.145 -86.863 1.00 75.50 223 LYS A CA 1
ATOM 1692 C C . LYS A 1 223 ? 75.889 23.245 -87.732 1.00 75.50 223 LYS A C 1
ATOM 1694 O O . LYS A 1 223 ? 76.808 23.735 -88.375 1.00 75.50 223 LYS A O 1
ATOM 1699 N N . ALA A 1 224 ? 75.617 21.941 -87.758 1.00 69.62 224 ALA A N 1
ATOM 1700 C CA . ALA A 1 224 ? 76.323 21.015 -88.638 1.00 69.62 224 ALA A CA 1
ATOM 1701 C C . ALA A 1 224 ? 76.028 21.309 -90.119 1.00 69.62 224 ALA A C 1
ATOM 1703 O O . ALA A 1 224 ? 76.920 21.197 -90.952 1.00 69.62 224 ALA A O 1
ATOM 1704 N N . PHE A 1 225 ? 74.803 21.733 -90.441 1.00 64.62 225 PHE A N 1
ATOM 1705 C CA . PHE A 1 225 ? 74.420 22.122 -91.798 1.00 64.62 225 PHE A CA 1
ATOM 1706 C C . PHE A 1 225 ? 75.120 23.414 -92.253 1.00 64.62 225 PHE A C 1
ATOM 1708 O O . PHE A 1 225 ? 75.588 23.485 -93.384 1.00 64.62 225 PHE A O 1
ATOM 1715 N N . GLU A 1 226 ? 75.270 24.400 -91.361 1.00 69.06 226 GLU A N 1
ATOM 1716 C CA . GLU A 1 226 ? 76.041 25.630 -91.627 1.00 69.06 226 GLU A CA 1
ATOM 1717 C C . GLU A 1 226 ? 77.542 25.383 -91.842 1.00 69.06 226 GLU A C 1
ATOM 1719 O O . GLU A 1 226 ? 78.193 26.188 -92.490 1.00 69.06 226 GLU A O 1
ATOM 1724 N N . GLN A 1 227 ? 78.105 24.289 -91.320 1.00 67.06 227 GLN A N 1
ATOM 1725 C CA . GLN A 1 227 ? 79.520 23.937 -91.522 1.00 67.06 227 GLN A CA 1
ATOM 1726 C C . GLN A 1 227 ? 79.790 23.185 -92.835 1.00 67.06 227 GLN A C 1
ATOM 1728 O O . GLN A 1 227 ? 80.950 22.992 -93.193 1.00 67.06 227 GLN A O 1
ATOM 1733 N N . ILE A 1 228 ? 78.741 22.718 -93.519 1.00 63.50 228 ILE A N 1
ATOM 1734 C CA . ILE A 1 228 ? 78.836 21.956 -94.774 1.00 63.50 228 ILE A CA 1
ATOM 1735 C C . ILE A 1 228 ? 78.618 22.857 -96.007 1.00 63.50 228 ILE A C 1
ATOM 1737 O O . ILE A 1 228 ? 79.006 22.465 -97.109 1.00 63.50 228 ILE A O 1
ATOM 1741 N N . MET A 1 229 ? 78.038 24.052 -95.837 1.00 48.81 229 MET A N 1
ATOM 1742 C CA . MET A 1 229 ? 77.932 25.085 -96.883 1.00 48.81 229 MET A CA 1
ATOM 1743 C C . MET A 1 229 ? 79.097 26.071 -96.834 1.00 48.81 229 MET A C 1
ATOM 1745 O O . MET A 1 229 ? 79.505 26.517 -97.929 1.00 48.81 229 MET A O 1
#

Radius of gyration: 49.44 Å; chains: 1; bounding box: 113×43×154 Å

Organism: NCBI:txid1737510

Foldseek 3Di:
DDPDDDAPLQVVLVVVLVVVLVVLVVVLVVVCVVCVVVVVVVCVVVVHDPVVNVVSVVVSVVSSVVVSVVVVVVSVVSSVCSVPPVRDDPDPVPDPPPDPPPDPPDDDDDDDDDDDDPVRVVVVVVVVVVVVVVVVVVVVVVVVVVVVVVVVCVVVVPCVVVVVVVVVVVVVVVVVVVVVVVVVVVVVVVVVVVVVVVVVVVVVVVVVVVVVVVVVVVVVVVVVVVVVD